Protein AF-A0A847LIZ5-F1 (afdb_monomer_lite)

Structure (mmCIF, N/CA/C/O backbone):
data_AF-A0A847LIZ5-F1
#
_entry.id   AF-A0A847LIZ5-F1
#
loop_
_atom_site.group_PDB
_atom_site.id
_atom_site.type_symbol
_atom_site.label_atom_id
_atom_site.label_alt_id
_atom_site.label_comp_id
_atom_site.label_asym_id
_atom_site.label_entity_id
_atom_site.label_seq_id
_atom_site.pdbx_PDB_ins_code
_atom_site.Cartn_x
_atom_site.Cartn_y
_atom_site.Cartn_z
_atom_site.occupancy
_atom_site.B_iso_or_equiv
_atom_site.auth_seq_id
_atom_site.auth_comp_id
_atom_site.auth_asym_id
_atom_site.auth_atom_id
_atom_site.pdbx_PDB_model_num
ATOM 1 N N . MET A 1 1 ? 30.707 8.445 -81.544 1.00 39.53 1 MET A N 1
ATOM 2 C CA . MET A 1 1 ? 31.617 7.553 -82.295 1.00 39.53 1 MET A CA 1
ATOM 3 C C . MET A 1 1 ? 32.682 7.051 -81.338 1.00 39.53 1 MET A C 1
ATOM 5 O O . MET A 1 1 ? 33.490 7.845 -80.881 1.00 39.53 1 MET A O 1
ATOM 9 N N . VAL A 1 2 ? 32.638 5.772 -80.965 1.00 39.16 2 VAL A N 1
ATOM 10 C CA . VAL A 1 2 ? 33.693 5.149 -80.154 1.00 39.16 2 VAL A CA 1
ATOM 11 C C . VAL A 1 2 ? 34.874 4.909 -81.090 1.00 39.16 2 VAL A C 1
ATOM 13 O O . VAL A 1 2 ? 34.779 4.052 -81.965 1.00 39.16 2 VAL A O 1
ATOM 16 N N . LYS A 1 3 ? 35.954 5.691 -80.959 1.00 47.22 3 LYS A N 1
ATOM 17 C CA . LYS A 1 3 ? 37.222 5.385 -81.631 1.00 47.22 3 LYS A CA 1
ATOM 18 C C . LYS A 1 3 ? 37.678 4.021 -81.115 1.00 47.22 3 LYS A C 1
ATOM 20 O O . LYS A 1 3 ? 38.004 3.867 -79.938 1.00 47.22 3 LYS A O 1
ATOM 25 N N . THR A 1 4 ? 37.624 3.004 -81.964 1.00 49.22 4 THR A N 1
ATOM 26 C CA . THR A 1 4 ? 38.178 1.689 -81.661 1.00 49.22 4 THR A CA 1
ATOM 27 C C . THR A 1 4 ? 39.666 1.864 -81.401 1.00 49.22 4 THR A C 1
ATOM 29 O O . THR A 1 4 ? 40.396 2.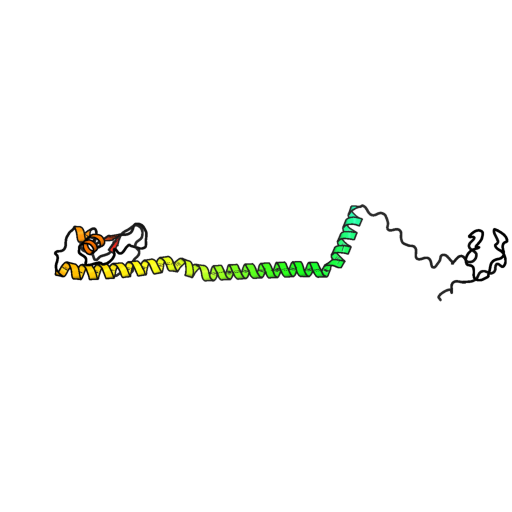215 -82.319 1.00 49.22 4 THR A O 1
ATOM 32 N N . LEU A 1 5 ? 40.095 1.651 -80.151 1.00 54.75 5 LEU A N 1
ATOM 33 C CA . LEU A 1 5 ? 41.500 1.509 -79.764 1.00 54.75 5 LEU A CA 1
ATOM 34 C C . LEU A 1 5 ? 42.220 0.687 -80.836 1.00 54.75 5 LEU A C 1
ATOM 36 O O . LEU A 1 5 ? 41.947 -0.509 -80.957 1.00 54.75 5 LEU A O 1
ATOM 40 N N . GLU A 1 6 ? 43.098 1.314 -81.616 1.00 57.00 6 GLU A N 1
ATOM 41 C CA . GLU A 1 6 ? 43.944 0.606 -82.570 1.00 57.00 6 GLU A CA 1
ATOM 42 C C . GLU A 1 6 ? 44.817 -0.364 -81.765 1.00 57.00 6 GLU A C 1
ATOM 44 O O . GLU A 1 6 ? 45.755 0.014 -81.065 1.00 57.00 6 GLU A O 1
ATOM 49 N N . ARG 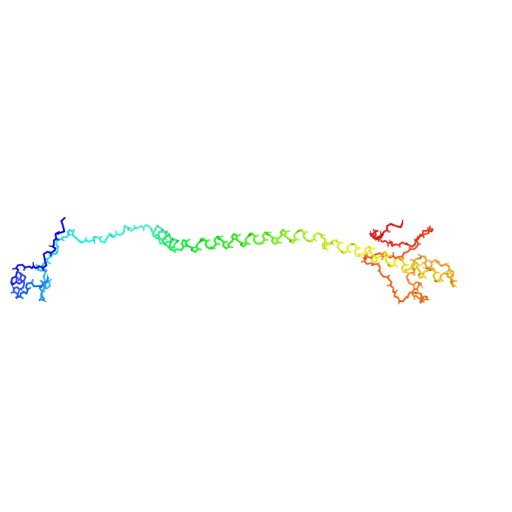A 1 7 ? 44.425 -1.644 -81.754 1.00 58.72 7 ARG A N 1
ATOM 50 C CA . ARG A 1 7 ? 45.068 -2.687 -80.938 1.00 58.72 7 ARG A CA 1
ATOM 51 C C . ARG A 1 7 ? 46.393 -3.171 -81.530 1.00 58.72 7 ARG A C 1
ATOM 53 O O . ARG A 1 7 ? 47.034 -4.011 -80.902 1.00 58.72 7 ARG A O 1
ATOM 60 N N . PHE A 1 8 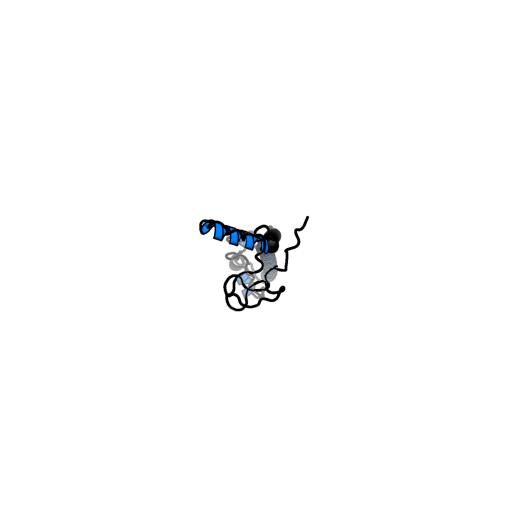? 46.785 -2.670 -82.698 1.00 67.00 8 PHE A N 1
ATOM 61 C CA . PHE A 1 8 ? 47.901 -3.179 -83.488 1.00 67.00 8 PHE A CA 1
ATOM 62 C C . PHE A 1 8 ? 48.847 -2.040 -83.863 1.00 67.00 8 PHE A C 1
ATOM 64 O O . PHE A 1 8 ? 48.400 -0.955 -84.226 1.00 67.00 8 PHE A O 1
ATOM 71 N N . HIS A 1 9 ? 50.152 -2.289 -83.768 1.00 75.06 9 HIS A N 1
ATOM 72 C CA . HIS A 1 9 ? 51.186 -1.353 -84.205 1.00 75.06 9 HIS A CA 1
ATOM 73 C C . HIS A 1 9 ? 51.728 -1.746 -85.582 1.00 75.06 9 HIS A C 1
ATOM 75 O O . HIS A 1 9 ? 51.800 -2.925 -85.917 1.00 75.06 9 HIS A O 1
ATOM 81 N N . ALA A 1 10 ? 52.200 -0.773 -86.363 1.00 79.44 10 ALA A N 1
ATOM 82 C CA . ALA A 1 10 ? 52.756 -1.026 -87.697 1.00 79.44 10 ALA A CA 1
ATOM 83 C C . ALA A 1 10 ? 54.218 -1.535 -87.694 1.00 79.44 10 ALA A C 1
ATOM 85 O O . ALA A 1 10 ? 54.769 -1.860 -88.744 1.00 79.44 10 ALA A O 1
ATOM 86 N N . PHE A 1 11 ? 54.883 -1.585 -86.534 1.00 82.38 11 PHE A N 1
ATOM 87 C CA . PHE A 1 11 ? 56.303 -1.947 -86.447 1.00 82.38 11 PHE A CA 1
ATOM 88 C C . PHE A 1 11 ? 56.552 -3.452 -86.637 1.00 82.38 11 PHE A C 1
ATOM 90 O O . PHE A 1 11 ? 55.957 -4.254 -85.926 1.00 82.38 11 PHE A O 1
ATOM 97 N N . ARG A 1 12 ? 57.489 -3.821 -87.527 1.00 85.94 12 ARG A N 1
ATOM 98 C CA . ARG A 1 12 ? 58.083 -5.179 -87.600 1.00 85.94 12 ARG A CA 1
ATOM 99 C C . ARG A 1 12 ? 59.280 -5.366 -86.662 1.00 85.94 12 ARG A C 1
ATOM 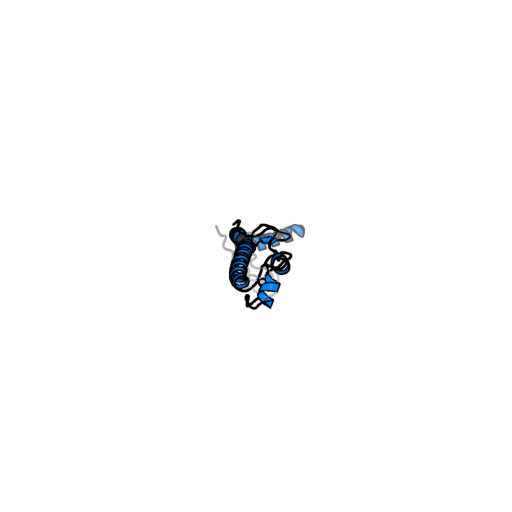101 O O . ARG A 1 12 ? 59.509 -6.459 -86.161 1.00 85.94 12 ARG A O 1
ATOM 108 N N . HIS A 1 13 ? 60.014 -4.286 -86.394 1.00 90.00 13 HIS A N 1
ATOM 109 C CA . HIS A 1 13 ? 61.160 -4.271 -85.484 1.00 90.00 13 HIS A CA 1
ATOM 110 C C . HIS A 1 13 ? 60.973 -3.189 -84.423 1.00 90.00 13 HIS A C 1
ATOM 112 O O . HIS A 1 13 ? 60.456 -2.106 -84.712 1.00 90.00 13 HIS A O 1
ATOM 118 N N . CYS A 1 14 ? 61.426 -3.452 -83.197 1.00 89.38 14 CYS A N 1
ATOM 119 C CA . CYS A 1 14 ? 61.383 -2.472 -82.124 1.00 89.38 14 CYS A CA 1
ATOM 120 C C . CYS A 1 14 ? 62.221 -1.238 -82.508 1.00 89.38 14 CYS A C 1
ATOM 122 O O . CYS A 1 14 ? 63.416 -1.375 -82.785 1.00 89.38 14 CYS A O 1
ATOM 124 N N . PRO A 1 15 ? 61.665 -0.016 -82.454 1.00 88.81 15 PRO A N 1
ATOM 125 C CA . PRO A 1 15 ? 62.418 1.187 -82.800 1.00 88.81 15 PRO A CA 1
ATOM 126 C C . PRO A 1 15 ? 63.596 1.442 -81.849 1.00 88.81 15 PRO A C 1
ATOM 128 O O . PRO A 1 15 ? 64.568 2.077 -82.251 1.00 88.81 15 PRO A O 1
ATOM 131 N N . ARG A 1 16 ? 63.537 0.916 -80.615 1.00 90.69 16 ARG A N 1
ATOM 132 C CA . ARG A 1 16 ? 64.553 1.132 -79.579 1.00 90.69 16 ARG A CA 1
ATOM 133 C C . ARG A 1 16 ? 65.683 0.103 -79.601 1.00 90.69 16 ARG A C 1
ATOM 135 O O . ARG A 1 16 ? 66.840 0.498 -79.592 1.00 90.69 16 ARG A O 1
ATOM 142 N N . CYS A 1 17 ? 65.369 -1.194 -79.606 1.00 91.94 17 CYS A N 1
ATOM 143 C CA . CYS A 1 17 ? 66.383 -2.259 -79.515 1.00 91.94 17 CYS A CA 1
ATOM 144 C C . CYS A 1 17 ? 66.543 -3.090 -80.794 1.00 91.94 17 CYS A C 1
ATOM 146 O O . CYS A 1 17 ? 67.309 -4.045 -80.792 1.00 91.94 17 CYS A O 1
ATOM 148 N N . LYS A 1 18 ? 65.821 -2.748 -81.870 1.00 92.75 18 LYS A N 1
ATOM 149 C CA . LYS A 1 18 ? 65.874 -3.404 -83.190 1.00 92.75 18 LYS A CA 1
ATOM 150 C C . LYS A 1 18 ? 65.495 -4.891 -83.227 1.00 92.75 18 LYS A C 1
ATOM 152 O O . LYS A 1 18 ? 65.557 -5.488 -84.291 1.00 92.75 18 LYS A O 1
ATOM 157 N N . ALA A 1 19 ? 65.041 -5.468 -82.117 1.00 90.50 19 ALA A N 1
ATOM 158 C CA . ALA A 1 19 ? 64.536 -6.836 -82.080 1.00 90.50 19 ALA A CA 1
ATOM 159 C C . ALA A 1 19 ? 63.201 -6.989 -82.818 1.00 90.50 19 ALA A C 1
ATOM 161 O O . ALA A 1 19 ? 62.400 -6.050 -82.846 1.00 90.50 19 ALA A O 1
ATOM 162 N N . ASP A 1 20 ? 62.950 -8.179 -83.360 1.00 91.12 20 ASP A N 1
ATOM 163 C CA . ASP A 1 20 ? 61.682 -8.524 -84.004 1.00 91.12 20 ASP A CA 1
ATOM 164 C C . ASP A 1 20 ? 60.519 -8.454 -83.015 1.00 91.12 20 ASP A C 1
ATOM 166 O O . ASP A 1 20 ? 60.601 -8.930 -81.877 1.00 91.12 20 ASP A O 1
ATOM 170 N N . VAL A 1 21 ? 59.426 -7.824 -83.447 1.00 89.94 21 VAL A N 1
ATOM 171 C CA . VAL A 1 21 ? 58.215 -7.657 -82.642 1.00 89.94 21 VAL A CA 1
ATOM 172 C C . VAL A 1 21 ? 56.996 -8.139 -83.417 1.00 89.94 21 VAL A C 1
ATOM 174 O O . VAL A 1 21 ? 56.765 -7.760 -84.559 1.00 89.94 21 VAL A O 1
ATOM 177 N N . ASP A 1 22 ? 56.216 -8.995 -82.766 1.00 85.31 22 ASP A N 1
ATOM 178 C CA . ASP A 1 22 ? 54.959 -9.517 -83.292 1.00 85.31 22 ASP A CA 1
ATOM 179 C C . ASP A 1 22 ? 53.884 -8.407 -83.334 1.00 85.31 22 ASP A C 1
ATOM 181 O O . ASP A 1 22 ? 53.785 -7.660 -82.356 1.00 85.31 22 ASP A O 1
ATOM 185 N N . PRO A 1 23 ? 53.058 -8.298 -84.397 1.00 82.12 23 PRO A N 1
ATOM 186 C CA . PRO A 1 23 ? 51.985 -7.299 -84.520 1.00 82.12 23 PRO A CA 1
ATOM 187 C C . PRO A 1 23 ? 51.004 -7.231 -83.340 1.00 82.12 23 PRO A C 1
ATOM 189 O O . PRO A 1 23 ? 50.323 -6.218 -83.149 1.00 82.12 23 PRO A O 1
ATOM 192 N N . HIS A 1 24 ? 50.899 -8.304 -82.553 1.00 81.31 24 HIS A N 1
ATOM 193 C CA . HIS A 1 24 ? 50.025 -8.376 -81.382 1.00 81.31 24 HIS A CA 1
ATOM 194 C C . HIS A 1 24 ? 50.656 -7.829 -80.088 1.00 81.31 24 HIS A C 1
ATOM 196 O O . HIS A 1 24 ? 49.969 -7.701 -79.067 1.00 81.31 24 HIS A O 1
ATOM 202 N N . HIS A 1 25 ? 51.950 -7.500 -80.082 1.00 85.19 25 HIS A N 1
ATOM 203 C CA . HIS A 1 25 ? 52.645 -7.046 -78.881 1.00 85.19 25 HIS A CA 1
ATOM 204 C C . HIS A 1 25 ? 52.436 -5.557 -78.601 1.00 85.19 25 HIS A C 1
ATOM 206 O O . HIS A 1 25 ? 52.917 -4.687 -79.304 1.00 85.19 25 HIS A O 1
ATOM 212 N N . ARG A 1 26 ? 51.816 -5.211 -77.471 1.00 83.75 26 ARG A N 1
ATOM 213 C CA . ARG A 1 26 ? 51.677 -3.791 -77.083 1.00 83.75 26 ARG A CA 1
ATOM 214 C C . ARG A 1 26 ? 52.991 -3.143 -76.643 1.00 83.75 26 ARG A C 1
ATOM 216 O O . ARG A 1 26 ? 53.130 -1.923 -76.712 1.00 83.75 26 ARG A O 1
ATOM 223 N N . PHE A 1 27 ? 53.950 -3.953 -76.204 1.00 89.44 27 PHE A N 1
ATOM 224 C CA . PHE A 1 27 ? 55.275 -3.526 -75.775 1.00 89.44 27 PHE A CA 1
ATOM 225 C C . PHE A 1 27 ? 56.348 -4.501 -76.268 1.00 89.44 27 PHE A C 1
ATOM 227 O O . PHE A 1 27 ? 56.103 -5.695 -76.430 1.00 89.44 27 PHE A O 1
ATOM 234 N N . CYS A 1 28 ? 57.562 -4.001 -76.479 1.00 88.62 28 CYS A N 1
ATOM 235 C CA . CYS A 1 28 ? 58.703 -4.832 -76.832 1.00 88.62 28 CYS A CA 1
ATOM 236 C C . CYS A 1 28 ? 59.118 -5.701 -75.639 1.00 88.62 28 CYS A C 1
ATOM 238 O O . CYS A 1 28 ? 59.427 -5.176 -74.570 1.00 88.62 28 CYS A O 1
ATOM 240 N N . ARG A 1 29 ? 59.201 -7.023 -75.825 1.00 87.81 29 ARG A N 1
ATOM 241 C CA . ARG A 1 29 ? 59.553 -7.962 -74.743 1.00 87.81 29 ARG A CA 1
ATOM 242 C C . ARG A 1 29 ? 60.988 -7.814 -74.229 1.00 87.81 29 ARG A C 1
ATOM 244 O O . ARG A 1 29 ? 61.247 -8.164 -73.089 1.00 87.81 29 ARG A O 1
ATOM 251 N N . GLN A 1 30 ? 61.904 -7.283 -75.043 1.00 90.19 30 GLN A N 1
ATOM 252 C CA . GLN A 1 30 ? 63.304 -7.111 -74.637 1.00 90.19 30 GLN A CA 1
ATOM 253 C C . GLN A 1 30 ? 63.581 -5.813 -73.865 1.00 90.19 30 GLN A C 1
ATOM 255 O O . GLN A 1 30 ? 64.355 -5.822 -72.919 1.00 90.19 30 GLN A O 1
ATOM 260 N N . CYS A 1 31 ? 62.982 -4.688 -74.268 1.00 90.00 31 CYS A N 1
ATOM 261 C CA . CYS A 1 31 ? 63.327 -3.359 -73.740 1.00 90.00 31 CYS A CA 1
ATOM 262 C C . CYS A 1 31 ? 62.125 -2.561 -73.217 1.00 90.00 31 CYS A C 1
ATOM 264 O O . CYS A 1 31 ? 62.243 -1.353 -73.010 1.00 90.00 31 CYS A O 1
ATOM 266 N N . THR A 1 32 ? 60.964 -3.218 -73.099 1.00 87.44 32 THR A N 1
ATOM 267 C CA . THR A 1 32 ? 59.691 -2.680 -72.581 1.00 87.44 32 THR A CA 1
ATOM 268 C C . THR A 1 32 ? 59.185 -1.405 -73.266 1.00 87.44 32 THR A C 1
ATOM 270 O O . THR A 1 32 ? 58.299 -0.717 -72.762 1.00 87.44 32 THR A O 1
ATOM 273 N N . PHE A 1 33 ? 59.696 -1.098 -74.462 1.00 86.94 33 PHE A N 1
ATOM 274 C CA . PHE A 1 33 ? 59.240 0.035 -75.261 1.00 86.94 33 PHE A CA 1
ATOM 275 C C . PHE A 1 33 ? 57.784 -0.151 -75.709 1.00 86.94 33 PHE A C 1
ATOM 277 O O . PHE A 1 33 ? 57.428 -1.215 -76.210 1.00 86.94 33 PHE A O 1
ATOM 284 N N . TRP A 1 34 ? 56.956 0.885 -75.566 1.00 85.62 34 TRP A N 1
ATOM 285 C CA . TRP A 1 34 ? 55.542 0.867 -75.952 1.00 85.62 34 TRP A CA 1
ATOM 286 C C . TRP A 1 34 ? 55.381 0.959 -77.472 1.00 85.62 34 TRP A C 1
ATOM 288 O O . TRP A 1 34 ? 55.706 1.982 -78.066 1.00 85.62 34 TRP A O 1
ATOM 298 N N . LEU A 1 35 ? 54.863 -0.101 -78.093 1.00 85.06 35 LEU A N 1
ATOM 299 C CA . LEU A 1 35 ? 54.676 -0.191 -79.546 1.00 85.06 35 LEU A CA 1
ATOM 300 C C . LEU A 1 35 ? 53.301 0.336 -79.979 1.00 85.06 35 LEU A C 1
ATOM 302 O O . LEU A 1 35 ? 53.194 0.970 -81.022 1.00 85.06 35 LEU A O 1
ATOM 306 N N . ALA A 1 36 ? 52.272 0.121 -79.154 1.00 79.94 36 ALA A N 1
ATOM 307 C CA . ALA A 1 36 ? 50.923 0.655 -79.342 1.00 79.94 36 ALA A CA 1
ATOM 308 C C . ALA A 1 36 ? 50.503 1.406 -78.069 1.00 79.94 36 ALA A C 1
ATOM 310 O O . ALA A 1 36 ? 49.997 0.808 -77.114 1.00 79.94 36 ALA A O 1
ATOM 311 N N . ARG A 1 37 ? 50.778 2.715 -78.016 1.00 71.88 37 ARG A N 1
ATOM 312 C CA . ARG A 1 37 ? 50.356 3.575 -76.901 1.00 71.88 37 ARG A CA 1
ATOM 313 C C . ARG A 1 37 ? 48.888 3.978 -77.121 1.00 71.88 37 ARG A C 1
ATOM 315 O O . ARG A 1 37 ? 48.599 4.543 -78.169 1.00 71.88 37 ARG A O 1
ATOM 322 N N . PRO A 1 38 ? 47.971 3.719 -76.172 1.00 64.94 38 PRO A N 1
ATOM 323 C CA . PRO A 1 38 ? 46.602 4.215 -76.288 1.00 64.94 38 PRO A CA 1
ATOM 324 C C . PRO A 1 38 ? 46.592 5.753 -76.288 1.00 64.94 38 PRO A C 1
ATOM 326 O O . PRO A 1 38 ? 47.319 6.363 -75.499 1.00 64.94 38 PRO A O 1
ATOM 329 N N . GLU A 1 39 ? 45.783 6.369 -77.162 1.00 63.72 39 GLU A N 1
ATOM 330 C CA . GLU A 1 39 ? 45.490 7.808 -77.098 1.00 63.72 39 GLU A CA 1
ATOM 331 C C . GLU A 1 39 ? 44.997 8.138 -75.679 1.00 63.72 39 GLU A C 1
ATOM 333 O O . GLU A 1 39 ? 44.178 7.420 -75.098 1.00 63.72 39 GLU A O 1
ATOM 338 N N . VAL A 1 40 ? 45.550 9.201 -75.095 1.00 59.88 40 VAL A N 1
ATOM 339 C CA . VAL A 1 40 ? 45.362 9.577 -73.681 1.00 59.88 40 VAL A CA 1
ATOM 340 C C . VAL A 1 40 ? 43.894 9.924 -73.368 1.00 59.88 40 VAL A C 1
ATOM 342 O O . VAL A 1 40 ? 43.489 9.904 -72.208 1.00 59.88 40 VAL A O 1
ATOM 345 N N . ASP A 1 41 ? 43.072 10.116 -74.401 1.00 57.31 41 ASP A N 1
ATOM 346 C CA . ASP A 1 41 ? 41.671 10.551 -74.355 1.00 57.31 41 ASP A CA 1
ATOM 347 C C . ASP A 1 41 ? 40.684 9.552 -73.712 1.00 57.31 41 ASP A C 1
ATOM 349 O O . ASP A 1 41 ? 39.496 9.846 -73.594 1.00 57.31 41 ASP A O 1
ATOM 353 N N . GLY A 1 42 ? 41.140 8.373 -73.274 1.00 56.62 42 GLY A N 1
ATOM 354 C CA . GLY A 1 42 ? 40.301 7.360 -72.614 1.00 56.62 42 GLY A CA 1
ATOM 355 C C . GLY A 1 42 ? 40.777 6.909 -71.232 1.00 56.62 42 GLY A C 1
ATOM 356 O O . GLY A 1 42 ? 40.149 6.040 -70.622 1.00 56.62 42 GLY A O 1
ATOM 357 N N . LEU A 1 43 ? 41.884 7.451 -70.721 1.00 56.91 43 LEU A N 1
ATOM 358 C CA . LEU A 1 43 ? 42.322 7.139 -69.365 1.00 56.91 43 LEU A CA 1
ATOM 359 C C . LEU A 1 43 ? 41.422 7.904 -68.395 1.00 56.91 43 LEU A C 1
ATOM 361 O O . LEU A 1 43 ? 41.505 9.125 -68.299 1.00 56.91 43 LEU A O 1
ATOM 365 N N . ARG A 1 44 ? 40.557 7.182 -67.670 1.00 52.69 44 ARG A N 1
ATOM 366 C CA . ARG A 1 44 ? 39.832 7.737 -66.523 1.00 52.69 44 ARG A CA 1
ATOM 367 C C . ARG A 1 44 ? 40.888 8.283 -65.568 1.00 52.69 44 ARG A C 1
ATOM 369 O O . ARG A 1 44 ? 41.570 7.503 -64.905 1.00 52.69 44 ARG A O 1
ATOM 376 N N . GLN A 1 45 ? 41.057 9.603 -65.543 1.00 55.38 45 GLN A N 1
ATOM 377 C CA . GLN A 1 45 ? 41.879 10.243 -64.534 1.00 55.38 45 GLN A CA 1
ATOM 378 C C . GLN A 1 45 ? 41.280 9.826 -63.194 1.00 55.38 45 GLN A C 1
ATOM 380 O O . GLN A 1 45 ? 40.114 10.096 -62.907 1.00 55.38 45 GLN A O 1
ATOM 385 N N . VAL A 1 46 ? 42.041 9.061 -62.414 1.00 55.94 46 VAL A N 1
ATOM 386 C CA . VAL A 1 46 ? 41.722 8.877 -61.005 1.00 55.94 46 VAL A CA 1
ATOM 387 C C . VAL A 1 46 ? 41.945 10.256 -60.414 1.00 55.94 46 VAL A C 1
ATOM 389 O O . VAL A 1 46 ? 43.092 10.649 -60.217 1.00 55.94 46 VAL A O 1
ATOM 392 N N . GLU A 1 47 ? 40.867 11.027 -60.260 1.00 54.22 47 GLU A N 1
ATOM 393 C CA . GLU A 1 47 ? 40.907 12.315 -59.580 1.00 54.22 47 GLU A CA 1
ATOM 394 C C . GLU A 1 47 ? 41.626 12.096 -58.250 1.00 54.22 47 GLU A C 1
ATOM 396 O O . GLU A 1 47 ? 41.126 11.419 -57.346 1.00 54.22 47 GLU A O 1
ATOM 401 N N . THR A 1 48 ? 42.846 12.613 -58.142 1.00 55.50 48 THR A N 1
ATOM 402 C CA . THR A 1 48 ? 43.536 12.693 -56.864 1.00 55.50 48 THR A CA 1
ATOM 403 C C . THR A 1 48 ? 42.735 13.674 -56.030 1.00 55.50 48 THR A C 1
ATOM 405 O O . THR A 1 48 ? 42.799 14.884 -56.252 1.00 55.50 48 THR A O 1
ATOM 408 N N . ARG A 1 49 ? 41.911 13.124 -55.131 1.00 52.53 49 ARG A N 1
ATOM 409 C CA . ARG A 1 49 ? 41.093 13.864 -54.170 1.00 52.53 49 ARG A CA 1
ATOM 410 C C . ARG A 1 49 ? 41.968 14.959 -53.542 1.00 52.53 49 ARG A C 1
ATOM 412 O O . ARG A 1 49 ? 43.025 14.616 -53.009 1.00 52.53 49 ARG A O 1
ATOM 419 N N . PRO A 1 50 ? 41.587 16.247 -53.627 1.00 57.28 50 PRO A N 1
ATOM 420 C CA . PRO A 1 50 ? 42.368 17.309 -53.010 1.00 57.28 50 PRO A CA 1
ATOM 421 C C . PRO A 1 50 ? 42.488 16.999 -51.518 1.00 57.28 50 PRO A C 1
ATOM 423 O O . PRO A 1 50 ? 41.495 16.604 -50.903 1.00 57.28 50 PRO A O 1
ATOM 426 N N . ALA A 1 51 ? 43.699 17.126 -50.968 1.00 58.56 51 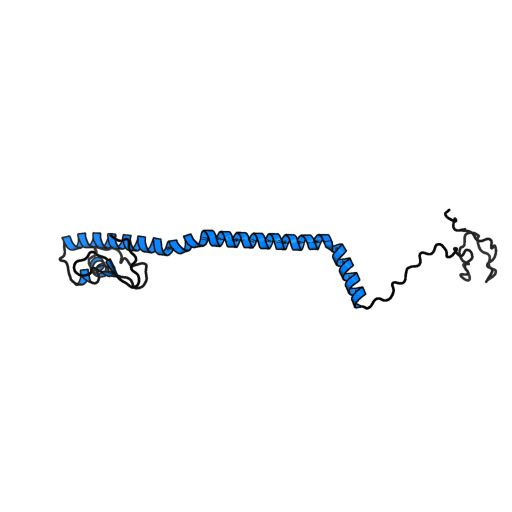ALA A N 1
ATOM 427 C CA . ALA A 1 51 ? 43.978 16.890 -49.557 1.00 58.56 51 ALA A CA 1
ATOM 428 C C . ALA A 1 51 ? 43.115 17.841 -48.718 1.00 58.56 51 ALA A C 1
ATOM 430 O O . ALA A 1 51 ? 43.434 19.017 -48.545 1.00 58.56 51 ALA A O 1
ATOM 431 N N . GLY A 1 52 ? 41.963 17.343 -48.274 1.00 59.66 52 GLY A N 1
ATOM 432 C CA . GLY A 1 52 ? 41.073 18.061 -47.384 1.00 59.66 52 GLY A CA 1
ATOM 433 C C . GLY A 1 52 ? 41.663 18.042 -45.983 1.00 59.66 52 GLY A C 1
ATOM 434 O O . GLY A 1 52 ? 42.298 17.072 -45.575 1.00 59.66 52 GLY A O 1
ATOM 435 N N . ASN A 1 53 ? 41.456 19.121 -45.235 1.00 74.19 53 ASN A N 1
ATOM 436 C CA . ASN A 1 53 ? 41.829 19.221 -43.827 1.00 74.19 53 ASN A CA 1
ATOM 437 C C . ASN A 1 53 ? 41.371 17.941 -43.092 1.00 74.19 53 ASN A C 1
ATOM 439 O O . ASN A 1 53 ? 40.245 17.500 -43.305 1.00 74.19 53 ASN A O 1
ATOM 443 N N . ALA A 1 54 ? 42.192 17.355 -42.212 1.00 71.12 54 ALA A N 1
ATOM 444 C CA . ALA A 1 54 ? 41.917 16.046 -41.590 1.00 71.12 54 ALA A CA 1
ATOM 445 C C . ALA A 1 54 ? 40.496 15.909 -40.990 1.00 71.12 54 ALA A C 1
ATOM 447 O O . ALA A 1 54 ? 39.896 14.836 -41.002 1.00 71.12 54 ALA A O 1
ATOM 448 N N . ILE A 1 55 ? 39.925 17.024 -40.528 1.00 71.00 55 ILE A N 1
ATOM 449 C CA . ILE A 1 55 ? 38.560 17.124 -40.002 1.00 71.00 55 ILE A CA 1
ATOM 450 C C . ILE A 1 55 ? 37.499 16.904 -41.094 1.00 71.00 55 ILE A C 1
ATOM 452 O O . ILE A 1 55 ? 36.532 16.185 -40.857 1.00 71.00 55 ILE A O 1
ATOM 456 N N . SER A 1 56 ? 37.661 17.466 -42.297 1.00 74.56 56 SER A N 1
ATOM 457 C CA . SER A 1 56 ? 36.698 17.287 -43.394 1.00 74.56 56 SER A CA 1
ATOM 458 C C . SER A 1 56 ? 36.758 15.880 -43.991 1.00 74.56 56 SER A C 1
ATOM 460 O O . SER A 1 56 ? 35.726 15.339 -44.393 1.00 74.56 56 SER A O 1
ATOM 462 N N . GLU A 1 57 ? 37.927 15.234 -43.975 1.00 73.12 57 GLU A N 1
ATOM 463 C CA . GLU A 1 57 ? 38.043 13.816 -44.324 1.00 73.12 57 GLU A CA 1
ATOM 464 C C . GLU A 1 57 ? 37.397 12.909 -43.276 1.00 73.12 57 GLU A C 1
ATOM 466 O O . GLU A 1 57 ? 36.677 11.974 -43.639 1.00 73.12 57 GLU A O 1
ATOM 471 N N . MET A 1 58 ? 37.599 13.204 -41.989 1.00 75.69 58 MET A N 1
ATOM 472 C CA . MET A 1 58 ? 36.972 12.465 -40.896 1.00 75.69 58 MET A CA 1
ATOM 473 C C . MET A 1 58 ? 35.445 12.607 -40.935 1.00 75.69 58 MET A C 1
ATOM 475 O O . MET A 1 58 ? 34.746 11.596 -40.900 1.00 75.69 58 MET A O 1
ATOM 479 N N . LEU A 1 59 ? 34.918 13.825 -41.107 1.00 78.06 59 LEU A N 1
ATOM 480 C CA . LEU A 1 59 ? 33.481 14.078 -41.277 1.00 78.06 59 LEU A CA 1
ATOM 481 C C . LEU A 1 59 ? 32.925 13.426 -42.546 1.00 78.06 59 LEU A C 1
ATOM 483 O O . LEU A 1 59 ? 31.850 12.837 -42.500 1.00 78.06 59 LEU A O 1
ATOM 487 N N . GLY A 1 60 ? 33.650 13.465 -43.666 1.00 75.62 60 GLY A N 1
ATOM 488 C CA . GLY A 1 60 ? 33.225 12.815 -44.907 1.00 75.62 60 GLY A CA 1
ATOM 489 C C . GLY A 1 60 ? 33.124 11.292 -44.776 1.00 75.62 60 GLY A C 1
ATOM 490 O O . GLY A 1 60 ? 32.148 10.702 -45.244 1.00 75.62 60 GLY A O 1
ATOM 491 N N . ARG A 1 61 ? 34.087 10.658 -44.088 1.00 77.06 61 ARG A N 1
ATOM 492 C CA . ARG A 1 61 ? 34.025 9.224 -43.751 1.00 77.06 61 ARG A CA 1
ATOM 493 C C . ARG A 1 61 ? 32.867 8.933 -42.798 1.00 77.06 61 ARG A C 1
ATOM 495 O O . ARG A 1 61 ? 32.123 7.989 -43.035 1.00 77.06 61 ARG A O 1
ATOM 502 N N . LEU A 1 62 ? 32.665 9.769 -41.780 1.00 75.06 62 LEU A N 1
ATOM 503 C CA . LEU A 1 62 ? 31.570 9.620 -40.820 1.00 75.06 62 LEU A CA 1
ATOM 504 C C . LEU A 1 62 ? 30.198 9.731 -41.505 1.00 75.06 62 LEU A C 1
ATOM 506 O O . LEU A 1 62 ? 29.323 8.912 -41.260 1.00 75.06 62 LEU A O 1
ATOM 510 N N . VAL A 1 63 ? 30.025 10.680 -42.429 1.00 77.06 63 VAL A N 1
ATOM 511 C CA . VAL A 1 63 ? 28.794 10.855 -43.217 1.00 77.06 63 VAL A CA 1
ATOM 512 C C . VAL A 1 63 ? 28.554 9.680 -44.170 1.00 77.06 63 VAL A C 1
ATOM 514 O O . VAL A 1 63 ? 27.410 9.262 -44.341 1.00 77.06 63 VAL A O 1
ATOM 517 N N . GLN A 1 64 ? 29.601 9.114 -44.778 1.00 77.38 64 GLN A N 1
ATOM 518 C CA . GLN A 1 64 ? 29.468 7.907 -45.605 1.00 77.38 64 GLN A CA 1
ATOM 519 C C . GLN A 1 64 ? 29.064 6.684 -44.776 1.00 77.38 64 GLN A C 1
ATOM 521 O O . GLN A 1 64 ? 28.172 5.946 -45.195 1.00 77.38 64 GLN A O 1
ATOM 526 N N . VAL A 1 65 ? 29.647 6.519 -43.586 1.00 74.56 65 VAL A N 1
ATOM 527 C CA . VAL A 1 65 ? 29.246 5.477 -42.631 1.00 74.56 65 VAL A CA 1
ATOM 528 C C . VAL A 1 65 ? 27.795 5.698 -42.198 1.00 74.56 65 VAL A C 1
ATOM 530 O O . VAL A 1 65 ? 26.982 4.789 -42.310 1.00 74.56 65 VAL A O 1
ATOM 533 N N . ILE A 1 66 ? 27.411 6.918 -41.816 1.00 69.19 66 ILE A N 1
ATOM 534 C CA . ILE A 1 66 ? 26.028 7.246 -41.433 1.00 69.19 66 ILE A CA 1
ATOM 535 C C . ILE A 1 66 ? 25.041 6.973 -42.577 1.00 69.19 66 ILE A C 1
ATOM 537 O O . ILE A 1 66 ? 23.964 6.444 -42.321 1.00 69.19 66 ILE A O 1
ATOM 541 N N . ARG A 1 67 ? 25.390 7.267 -43.837 1.00 71.88 67 ARG A N 1
ATOM 542 C CA . ARG A 1 67 ? 24.546 6.922 -44.997 1.00 71.88 67 ARG A CA 1
ATOM 543 C C . ARG A 1 67 ? 24.409 5.413 -45.196 1.00 71.88 67 ARG A C 1
ATOM 545 O O . ARG A 1 67 ? 23.315 4.957 -45.512 1.00 71.88 67 ARG A O 1
ATOM 552 N N . GLN A 1 68 ? 25.472 4.635 -44.985 1.00 72.31 68 GLN A N 1
ATOM 553 C CA . GLN A 1 68 ? 25.387 3.167 -45.008 1.00 72.31 68 GLN A CA 1
ATOM 554 C C . GLN A 1 68 ? 24.540 2.607 -43.857 1.00 72.31 68 GLN A C 1
ATOM 556 O O . GLN A 1 68 ? 23.893 1.577 -44.020 1.00 72.31 68 GLN A O 1
ATOM 561 N N . PHE A 1 69 ? 24.488 3.315 -42.729 1.00 68.75 69 PHE A N 1
ATOM 562 C CA . PHE A 1 69 ? 23.707 2.965 -41.542 1.00 68.75 69 PHE A CA 1
ATOM 563 C C . PHE A 1 69 ? 22.375 3.726 -41.435 1.00 68.75 69 PHE A C 1
ATOM 565 O O . PHE A 1 69 ? 21.721 3.696 -40.394 1.00 68.75 69 PHE A O 1
ATOM 572 N N . GLN A 1 70 ? 21.920 4.393 -42.500 1.00 74.25 70 GLN A N 1
ATOM 573 C CA . GLN A 1 70 ? 20.707 5.214 -42.447 1.00 74.25 70 GLN A CA 1
ATOM 574 C C . GLN A 1 70 ? 19.482 4.386 -42.024 1.00 74.25 70 GLN A C 1
ATOM 576 O O . GLN A 1 70 ? 18.650 4.859 -41.254 1.00 74.25 70 GLN A O 1
ATOM 581 N N . SER A 1 71 ? 19.419 3.114 -42.434 1.00 71.25 71 SER A N 1
ATOM 582 C CA . SER A 1 71 ? 18.391 2.176 -41.977 1.00 71.25 71 SER A CA 1
ATOM 583 C C . SER A 1 71 ? 18.499 1.857 -40.479 1.00 71.25 71 SER A C 1
ATOM 585 O O . SER A 1 71 ? 17.477 1.841 -39.800 1.00 71.25 71 SER A O 1
ATOM 587 N N . SER A 1 72 ? 19.703 1.673 -39.923 1.00 80.00 72 SER A N 1
ATOM 588 C CA . SER A 1 72 ? 19.887 1.350 -38.498 1.00 80.00 72 SER A CA 1
ATOM 589 C C . SER A 1 72 ? 19.575 2.526 -37.576 1.00 80.00 72 SER A C 1
ATOM 591 O O . SER A 1 72 ? 19.060 2.322 -36.479 1.00 80.00 72 SER A O 1
ATOM 593 N N . VAL A 1 73 ? 19.840 3.759 -38.015 1.00 83.81 73 VAL A N 1
ATOM 594 C CA . VAL A 1 73 ? 19.509 4.969 -37.245 1.00 83.81 73 VAL A CA 1
ATOM 595 C C . VAL A 1 73 ? 17.998 5.070 -37.025 1.00 83.81 73 VAL A C 1
ATOM 597 O O . VAL A 1 73 ? 17.559 5.334 -35.906 1.00 83.81 73 VAL A O 1
ATOM 600 N N . HIS A 1 74 ? 17.189 4.774 -38.047 1.00 83.50 74 HIS A N 1
ATOM 601 C CA . HIS A 1 74 ? 15.731 4.754 -37.906 1.00 83.50 74 HIS A CA 1
ATOM 602 C C . HIS A 1 74 ? 15.250 3.711 -36.889 1.00 83.50 74 HIS A C 1
ATOM 604 O O . HIS A 1 74 ? 14.369 4.021 -36.089 1.00 83.50 74 HIS A O 1
ATOM 610 N N . PHE A 1 75 ? 15.857 2.519 -36.848 1.00 87.44 75 PHE A N 1
ATOM 611 C CA . PHE A 1 75 ? 15.509 1.500 -35.850 1.00 87.44 75 PHE A CA 1
ATOM 612 C C . PHE A 1 75 ? 15.849 1.927 -34.420 1.00 87.44 75 PHE A C 1
ATOM 614 O O . PHE A 1 75 ? 15.075 1.643 -33.509 1.00 87.44 75 PHE A O 1
ATOM 621 N N . ILE A 1 76 ? 16.953 2.651 -34.213 1.00 89.94 76 ILE A N 1
ATOM 622 C CA . ILE A 1 76 ? 17.315 3.178 -32.888 1.00 89.94 76 ILE A CA 1
ATOM 623 C C . ILE A 1 76 ? 16.283 4.210 -32.423 1.00 89.94 76 ILE A C 1
ATOM 625 O O . ILE A 1 76 ? 15.779 4.110 -31.306 1.00 89.94 76 ILE A O 1
ATOM 629 N N . PHE A 1 77 ? 15.921 5.170 -33.280 1.00 92.19 77 PHE A N 1
ATOM 630 C CA . PHE A 1 77 ? 14.909 6.174 -32.936 1.00 92.19 77 PHE A CA 1
ATOM 631 C C . PHE A 1 77 ? 13.535 5.553 -32.686 1.00 92.19 77 PHE A C 1
ATOM 633 O O . PHE A 1 77 ? 12.853 5.950 -31.743 1.00 92.19 77 PHE A O 1
ATOM 640 N N . LEU A 1 78 ? 13.146 4.566 -33.495 1.00 93.44 78 LEU A N 1
ATOM 641 C CA . LEU A 1 78 ? 11.882 3.855 -33.331 1.00 93.44 78 LEU A CA 1
ATOM 642 C C . LEU A 1 78 ? 11.872 3.023 -32.040 1.00 93.44 78 LEU A C 1
ATOM 644 O O . LEU A 1 78 ? 10.886 3.034 -31.313 1.00 93.44 78 LEU A O 1
ATOM 648 N N . GLY A 1 79 ? 12.985 2.367 -31.702 1.00 95.62 79 GLY A N 1
ATOM 649 C CA . GLY A 1 79 ? 13.134 1.646 -30.438 1.00 95.62 79 GLY A CA 1
ATOM 650 C C . GLY A 1 79 ? 13.061 2.568 -29.220 1.00 95.62 79 GLY A C 1
ATOM 651 O O . GLY A 1 79 ? 12.355 2.264 -28.260 1.00 95.62 79 GLY A O 1
ATOM 652 N N . LEU A 1 80 ? 13.733 3.723 -29.269 1.00 96.25 80 LEU A N 1
ATOM 653 C CA . LEU A 1 80 ? 13.688 4.716 -28.193 1.00 96.25 80 LEU A CA 1
ATOM 654 C C . LEU A 1 80 ? 12.292 5.323 -28.024 1.00 96.25 80 LEU A C 1
ATOM 656 O O . LEU A 1 80 ? 11.843 5.486 -26.891 1.00 96.25 80 LEU A O 1
ATOM 660 N N . SER A 1 81 ? 11.592 5.630 -29.120 1.00 96.12 81 SER A N 1
ATOM 661 C CA . SER A 1 81 ? 10.240 6.190 -29.044 1.00 96.12 81 SER A CA 1
ATOM 662 C C . SER A 1 81 ? 9.233 5.173 -28.509 1.00 96.12 81 SER A C 1
ATOM 664 O O . SER A 1 81 ? 8.473 5.506 -27.603 1.00 96.12 81 SER A O 1
ATOM 666 N N . LEU A 1 82 ? 9.275 3.921 -28.976 1.00 97.25 82 LEU A N 1
ATOM 667 C CA . LEU A 1 82 ? 8.458 2.833 -28.427 1.00 97.25 82 LEU A CA 1
ATOM 668 C C . LEU A 1 82 ? 8.763 2.582 -26.947 1.00 97.25 82 LEU A C 1
ATOM 670 O O . LEU A 1 82 ? 7.834 2.427 -26.157 1.00 97.25 82 LEU A O 1
ATOM 674 N N . GLY A 1 83 ? 10.040 2.600 -26.560 1.00 97.50 83 GLY A N 1
ATOM 675 C CA . GLY A 1 83 ? 10.455 2.477 -25.165 1.00 97.50 83 GLY A CA 1
ATOM 676 C C . GLY A 1 83 ? 9.902 3.605 -24.293 1.00 97.50 83 GLY A C 1
ATOM 677 O O . GLY A 1 83 ? 9.313 3.333 -23.250 1.00 97.50 83 GLY A O 1
ATOM 678 N N . ALA A 1 84 ? 10.026 4.857 -24.741 1.00 97.25 84 ALA A N 1
ATOM 679 C CA . ALA A 1 84 ? 9.515 6.026 -24.025 1.00 97.25 84 ALA A CA 1
ATOM 680 C C . ALA A 1 84 ? 7.981 6.029 -23.913 1.00 97.25 84 ALA A C 1
ATOM 682 O O . ALA A 1 84 ? 7.435 6.352 -22.860 1.00 97.25 84 ALA A O 1
ATOM 683 N N . ILE A 1 85 ? 7.273 5.637 -24.977 1.00 97.69 85 ILE A N 1
ATOM 684 C CA . ILE A 1 85 ? 5.811 5.505 -24.955 1.00 97.69 85 ILE A CA 1
ATOM 685 C C . ILE A 1 85 ? 5.398 4.388 -23.988 1.00 97.69 85 ILE A C 1
ATOM 687 O O . ILE A 1 85 ? 4.488 4.577 -23.184 1.00 97.69 85 ILE A O 1
ATOM 691 N N . GLY A 1 86 ? 6.084 3.243 -24.022 1.00 97.75 86 GLY A N 1
ATOM 692 C CA . GLY A 1 86 ? 5.811 2.116 -23.133 1.00 97.75 86 GLY A CA 1
ATOM 693 C C . GLY A 1 86 ? 6.011 2.459 -21.655 1.00 97.75 86 GLY A C 1
ATOM 694 O O . GLY A 1 86 ? 5.142 2.166 -20.833 1.00 97.75 86 GLY A O 1
ATOM 695 N N . THR A 1 87 ? 7.114 3.129 -21.307 1.00 96.81 87 THR A N 1
ATOM 696 C CA . THR A 1 87 ? 7.363 3.564 -19.923 1.00 96.81 87 THR A CA 1
ATOM 697 C C . THR A 1 87 ? 6.368 4.626 -19.473 1.00 96.81 87 THR A C 1
ATOM 699 O O . THR A 1 87 ? 5.869 4.547 -18.352 1.00 96.81 87 THR A O 1
ATOM 702 N N . PHE A 1 88 ? 6.010 5.572 -20.343 1.00 97.50 88 PHE A N 1
ATOM 703 C CA . PHE A 1 88 ? 4.982 6.566 -20.048 1.00 97.50 88 PHE A CA 1
ATOM 704 C C . PHE A 1 88 ? 3.624 5.914 -19.751 1.00 97.50 88 PHE A C 1
ATOM 706 O O . PHE A 1 88 ? 3.008 6.215 -18.729 1.00 97.50 88 PHE A O 1
ATOM 713 N N . LEU A 1 89 ? 3.185 4.970 -20.589 1.00 96.56 89 LEU A N 1
ATOM 714 C CA . LEU A 1 89 ? 1.936 4.233 -20.374 1.00 96.56 89 LEU A CA 1
ATOM 715 C C . LEU A 1 89 ? 1.952 3.438 -19.064 1.00 96.56 89 LEU A C 1
ATOM 717 O O . LEU A 1 89 ? 0.954 3.431 -18.342 1.00 96.56 89 LEU A O 1
ATOM 721 N N . LEU A 1 90 ? 3.085 2.815 -18.726 1.00 94.69 90 LEU A N 1
ATOM 722 C CA . LEU A 1 90 ? 3.247 2.107 -17.458 1.00 94.69 90 LEU A CA 1
ATOM 723 C C . LEU A 1 90 ? 3.104 3.057 -16.260 1.00 94.69 90 LEU A C 1
ATOM 725 O O . LEU A 1 90 ? 2.394 2.733 -15.311 1.00 94.69 90 LEU A O 1
ATOM 729 N N . VAL A 1 91 ? 3.734 4.235 -16.305 1.00 95.44 91 VAL A N 1
ATOM 730 C CA . VAL A 1 91 ? 3.621 5.239 -15.233 1.00 95.44 91 VAL A CA 1
ATOM 731 C C . VAL A 1 91 ? 2.181 5.730 -15.090 1.00 95.44 91 VAL A C 1
ATOM 733 O O . VAL A 1 91 ? 1.685 5.830 -13.970 1.00 95.44 91 VAL A O 1
ATOM 736 N N . VAL A 1 92 ? 1.481 5.985 -16.200 1.00 94.44 92 VAL A N 1
ATOM 737 C CA . VAL A 1 92 ? 0.065 6.389 -16.175 1.00 94.44 92 VAL A CA 1
ATOM 738 C C . VAL A 1 92 ? -0.811 5.301 -15.544 1.00 94.44 92 VAL A C 1
ATOM 740 O O . VAL A 1 92 ? -1.641 5.619 -14.695 1.00 94.44 92 VAL A O 1
ATOM 743 N N . MET A 1 93 ? -0.598 4.031 -15.901 1.00 90.25 93 MET A N 1
ATOM 744 C CA . MET A 1 93 ? -1.303 2.884 -15.307 1.00 90.25 93 MET A CA 1
ATOM 745 C C . MET A 1 93 ? -1.019 2.730 -13.811 1.00 90.25 93 MET A C 1
ATOM 747 O O . MET A 1 93 ? -1.934 2.521 -13.018 1.00 90.25 93 MET A O 1
ATOM 751 N N . LEU A 1 94 ? 0.242 2.861 -13.395 1.00 88.81 94 LEU A N 1
ATOM 752 C CA . LEU A 1 94 ? 0.590 2.805 -11.977 1.00 88.81 94 LEU A CA 1
ATOM 753 C C . LEU A 1 94 ? -0.060 3.955 -11.207 1.00 88.81 94 LEU A C 1
ATOM 755 O O . LEU A 1 94 ? -0.588 3.731 -10.124 1.00 88.81 94 LEU A O 1
ATOM 759 N N . ASN A 1 95 ? -0.078 5.163 -11.767 1.00 88.38 95 ASN A N 1
ATOM 760 C CA . ASN A 1 95 ? -0.654 6.327 -11.101 1.00 88.38 95 ASN A CA 1
ATOM 761 C C . ASN A 1 95 ? -2.191 6.285 -11.040 1.00 88.38 95 ASN A C 1
ATOM 763 O O . ASN A 1 95 ? -2.778 6.828 -10.109 1.00 88.38 95 ASN A O 1
ATOM 767 N N . SER A 1 96 ? -2.857 5.636 -12.000 1.00 86.38 96 SER A N 1
ATOM 768 C CA . SER A 1 96 ? -4.314 5.461 -11.956 1.00 86.38 96 SER A CA 1
ATOM 769 C C . SER A 1 96 ? -4.748 4.388 -10.953 1.00 86.38 96 SER A C 1
ATOM 771 O O . SER A 1 96 ? -5.792 4.538 -10.326 1.00 86.38 96 SER A O 1
ATOM 773 N N . VAL A 1 97 ? -3.944 3.337 -10.761 1.00 79.88 97 VAL A N 1
ATOM 774 C CA . VAL A 1 97 ? -4.266 2.210 -9.864 1.00 79.88 97 VAL A CA 1
ATOM 775 C C . VAL A 1 97 ? -3.774 2.435 -8.425 1.00 79.88 97 VAL A C 1
ATOM 777 O O . VAL A 1 97 ? -4.428 2.014 -7.470 1.00 79.88 97 VAL A O 1
ATOM 780 N N . ALA A 1 98 ? -2.650 3.130 -8.238 1.00 72.31 98 ALA A N 1
ATOM 781 C CA . ALA A 1 98 ? -2.058 3.401 -6.928 1.00 72.31 98 ALA A CA 1
ATOM 782 C C . ALA A 1 98 ? -2.990 4.046 -5.875 1.00 72.31 98 ALA A C 1
ATOM 784 O O . ALA A 1 98 ? -2.943 3.592 -4.726 1.00 72.31 98 ALA A O 1
ATOM 785 N N . PRO A 1 99 ? -3.823 5.069 -6.174 1.00 66.25 99 PRO A N 1
ATOM 786 C CA . PRO A 1 99 ? -4.581 5.771 -5.133 1.00 66.25 99 PRO A CA 1
ATOM 787 C C . PRO A 1 99 ? -5.575 4.863 -4.398 1.00 66.25 99 PRO A C 1
ATOM 789 O O . PRO A 1 99 ? -5.740 4.991 -3.183 1.00 66.25 99 PRO A O 1
ATOM 792 N N . ASP A 1 100 ? -6.170 3.892 -5.093 1.00 65.44 100 ASP A N 1
ATOM 793 C CA . ASP A 1 100 ? -7.083 2.931 -4.470 1.00 65.44 100 ASP A CA 1
ATOM 794 C C . ASP A 1 100 ? -6.345 1.971 -3.531 1.00 65.44 100 ASP A C 1
ATOM 796 O O . ASP A 1 100 ? -6.871 1.578 -2.486 1.00 65.44 100 ASP A O 1
ATOM 800 N N . TRP A 1 101 ? -5.095 1.637 -3.863 1.00 64.62 101 TRP A N 1
ATOM 801 C CA . TRP A 1 101 ? -4.303 0.664 -3.119 1.00 64.62 101 TRP A CA 1
ATOM 802 C C . TRP A 1 101 ? -3.809 1.217 -1.785 1.00 64.62 101 TRP A C 1
ATOM 804 O O . TRP A 1 101 ? -3.846 0.530 -0.761 1.00 64.62 101 TRP A O 1
ATOM 814 N N . VAL A 1 102 ? -3.423 2.493 -1.775 1.00 66.31 102 VAL A N 1
ATOM 815 C CA . VAL A 1 102 ? -2.969 3.192 -0.565 1.00 66.31 102 VAL A CA 1
ATOM 816 C C . VAL A 1 102 ? -4.119 3.372 0.438 1.00 66.31 102 VAL A C 1
ATOM 818 O O . VAL A 1 102 ? -3.909 3.309 1.651 1.00 66.31 102 VAL A O 1
ATOM 821 N N . ALA A 1 103 ? -5.360 3.512 -0.038 1.00 65.81 103 ALA A N 1
ATOM 822 C CA . ALA A 1 103 ? -6.530 3.710 0.819 1.00 65.81 103 ALA A CA 1
ATOM 823 C C . ALA A 1 103 ? -7.070 2.421 1.478 1.00 65.81 103 ALA A C 1
ATOM 825 O O . ALA A 1 103 ? -7.874 2.509 2.420 1.00 65.81 103 ALA A O 1
ATOM 826 N N . PHE A 1 104 ? -6.645 1.224 1.043 1.00 67.56 104 PHE A N 1
ATOM 827 C CA . PHE A 1 104 ? -7.101 -0.032 1.659 1.00 67.56 104 PHE A CA 1
ATOM 828 C C . PHE A 1 104 ? -6.717 -0.125 3.133 1.00 67.56 104 PHE A C 1
ATOM 830 O O . PHE A 1 104 ? -7.529 -0.598 3.929 1.00 67.56 104 PHE A O 1
ATOM 837 N N . GLY A 1 105 ? -5.541 0.386 3.512 1.00 81.31 105 GLY A N 1
ATOM 838 C CA . GLY A 1 105 ? -5.069 0.379 4.897 1.00 81.31 105 GLY A CA 1
ATOM 839 C C . GLY A 1 105 ? -6.050 1.081 5.834 1.00 81.31 105 GLY A C 1
ATOM 840 O O . GLY A 1 105 ? -6.619 0.449 6.721 1.00 81.31 105 GLY A O 1
ATOM 841 N N . ALA A 1 106 ? -6.341 2.360 5.586 1.00 83.19 106 ALA A N 1
ATOM 842 C CA . ALA A 1 106 ? -7.214 3.153 6.453 1.00 83.19 106 ALA A CA 1
ATOM 843 C C . ALA A 1 106 ? -8.649 2.597 6.525 1.00 83.19 106 ALA A C 1
ATOM 845 O O . ALA A 1 106 ? -9.263 2.560 7.595 1.00 83.19 106 ALA A O 1
ATOM 846 N N . ARG A 1 107 ? -9.204 2.123 5.399 1.00 84.56 107 ARG A N 1
ATOM 847 C CA . ARG A 1 107 ? -10.553 1.532 5.382 1.00 84.56 107 ARG A CA 1
ATOM 848 C C . ARG A 1 107 ? -10.592 0.189 6.119 1.00 84.56 107 ARG A C 1
ATOM 850 O O . ARG A 1 107 ? -11.543 -0.053 6.864 1.00 84.56 107 ARG A O 1
ATOM 857 N N . ALA A 1 108 ? -9.582 -0.662 5.939 1.00 87.50 108 ALA A N 1
ATOM 858 C CA . ALA A 1 108 ? -9.469 -1.932 6.652 1.00 87.50 108 ALA A CA 1
ATOM 859 C C . ALA A 1 108 ? -9.284 -1.713 8.162 1.00 87.50 108 ALA A C 1
ATOM 861 O O . ALA A 1 108 ? -9.986 -2.345 8.949 1.00 87.50 108 ALA A O 1
ATOM 862 N N . GLN A 1 109 ? -8.437 -0.758 8.557 1.00 89.06 109 GLN A N 1
ATOM 863 C CA . GLN A 1 109 ? -8.226 -0.364 9.954 1.00 89.06 109 GLN A CA 1
ATOM 864 C C . GLN A 1 109 ? -9.524 0.118 10.617 1.00 89.06 109 GLN A C 1
ATOM 866 O O . GLN A 1 109 ? -9.863 -0.323 11.713 1.00 89.06 109 GLN A O 1
ATOM 871 N N . ARG A 1 110 ? -10.312 0.972 9.948 1.00 88.50 110 ARG A N 1
ATOM 872 C CA . ARG A 1 110 ? -11.617 1.416 10.478 1.00 88.50 110 ARG A CA 1
ATOM 873 C C . ARG A 1 110 ? -12.584 0.251 10.682 1.00 88.50 110 ARG A C 1
ATOM 875 O O . ARG A 1 110 ? -13.262 0.192 11.705 1.00 88.50 110 ARG A O 1
ATOM 882 N N . ARG A 1 111 ? -12.647 -0.678 9.722 1.00 89.94 111 ARG A N 1
ATOM 883 C CA . ARG A 1 111 ? -13.528 -1.854 9.798 1.00 89.94 111 ARG A CA 1
ATOM 884 C C . ARG A 1 111 ? -13.105 -2.821 10.899 1.00 89.94 111 ARG A C 1
ATOM 886 O O . ARG A 1 111 ? -13.974 -3.299 11.622 1.00 89.94 111 ARG A O 1
ATOM 893 N N . SER A 1 112 ? -11.808 -3.084 11.060 1.00 92.12 112 SER A N 1
ATOM 894 C CA . SER A 1 112 ? -11.331 -3.959 12.136 1.00 92.12 112 SER A CA 1
ATOM 895 C C . SER A 1 112 ? -11.500 -3.311 13.509 1.00 92.12 112 SER A C 1
ATOM 897 O O . SER A 1 112 ? -11.940 -3.982 14.437 1.00 92.12 112 SER A O 1
ATOM 899 N N . CYS A 1 113 ? -11.268 -1.999 13.632 1.00 92.25 113 CYS A N 1
ATOM 900 C CA . CYS A 1 113 ? -11.538 -1.265 14.866 1.00 92.25 113 CYS A CA 1
ATOM 901 C C . CYS A 1 113 ? -13.020 -1.363 15.264 1.00 92.25 113 CYS A C 1
ATOM 903 O O . CYS A 1 113 ? -13.328 -1.723 16.399 1.00 92.25 113 CYS A O 1
ATOM 905 N N . TYR A 1 114 ? -13.935 -1.137 14.315 1.00 92.00 114 TYR A N 1
ATOM 906 C CA . TYR A 1 114 ? -15.375 -1.278 14.539 1.00 92.00 114 TYR A CA 1
ATOM 907 C C . TYR A 1 114 ? -15.774 -2.712 14.929 1.00 92.00 114 TYR A C 1
ATOM 909 O O . TYR A 1 114 ? -16.528 -2.908 15.883 1.00 92.00 114 TYR A O 1
ATOM 917 N N . ALA A 1 115 ? -15.237 -3.722 14.237 1.00 94.31 115 ALA A N 1
ATOM 918 C CA . ALA A 1 115 ? -15.485 -5.124 14.566 1.00 94.31 115 ALA A CA 1
ATOM 919 C C . ALA A 1 115 ? -15.024 -5.464 15.993 1.00 94.31 115 ALA A C 1
ATOM 921 O O . ALA A 1 115 ? -15.784 -6.056 16.758 1.00 94.31 115 ALA A O 1
ATOM 922 N N . ASN A 1 116 ? -13.828 -5.014 16.383 1.00 95.06 116 ASN A N 1
ATOM 923 C CA . ASN A 1 116 ? -13.307 -5.188 17.737 1.00 95.06 116 ASN A CA 1
ATOM 924 C C . ASN A 1 116 ? -14.206 -4.521 18.783 1.00 95.06 116 ASN A C 1
ATOM 926 O O . ASN A 1 116 ? -14.517 -5.140 19.796 1.00 95.06 116 ASN A O 1
ATOM 930 N N . MET A 1 117 ? -14.669 -3.290 18.538 1.00 93.81 117 MET A N 1
ATOM 931 C CA . MET A 1 117 ? -15.577 -2.598 19.460 1.00 93.81 117 MET A CA 1
ATOM 932 C C . MET A 1 117 ? -16.870 -3.384 19.685 1.00 93.81 117 MET A C 1
ATOM 934 O O . MET A 1 117 ? -17.314 -3.502 20.824 1.00 93.81 117 MET A O 1
ATOM 938 N N . ARG A 1 118 ? -17.441 -3.969 18.627 1.00 94.31 118 ARG A N 1
ATOM 939 C CA . ARG A 1 118 ? -18.655 -4.788 18.727 1.00 94.31 118 ARG A CA 1
ATOM 940 C C . ARG A 1 118 ? -18.428 -6.068 19.535 1.00 94.31 118 ARG A C 1
ATOM 942 O O . ARG A 1 118 ? -19.272 -6.429 20.348 1.00 94.31 118 ARG A O 1
ATOM 949 N N . VAL A 1 119 ? -17.284 -6.728 19.345 1.00 96.50 119 VAL A N 1
ATOM 950 C CA . VAL A 1 119 ? -16.903 -7.917 20.129 1.00 96.50 119 VAL A CA 1
ATOM 951 C C . VAL A 1 119 ? -16.725 -7.563 21.606 1.00 96.50 119 VAL A C 1
ATOM 953 O O . VAL A 1 119 ? -17.240 -8.269 22.468 1.00 96.50 119 VAL A O 1
ATOM 956 N N . ILE A 1 120 ? -16.052 -6.449 21.907 1.00 96.12 120 ILE A N 1
ATOM 957 C CA . ILE A 1 120 ? -15.854 -5.981 23.287 1.00 96.12 120 ILE A CA 1
ATOM 958 C C . ILE A 1 120 ? -17.195 -5.615 23.933 1.00 96.12 120 ILE A C 1
ATOM 960 O O . ILE A 1 120 ? -17.417 -5.966 25.086 1.00 96.12 120 ILE A O 1
ATOM 964 N N . GLN A 1 121 ? -18.098 -4.944 23.210 1.00 95.44 121 GLN A N 1
ATOM 965 C CA . GLN A 1 121 ? -19.440 -4.620 23.709 1.00 95.44 121 GLN A CA 1
ATOM 966 C C . GLN A 1 121 ? -20.238 -5.883 24.048 1.00 95.44 121 GLN A C 1
ATOM 968 O O . GLN A 1 121 ? -20.743 -5.984 25.161 1.00 95.44 121 GLN A O 1
ATOM 973 N N . GLY A 1 122 ? -20.277 -6.872 23.149 1.00 96.38 122 GLY A N 1
ATOM 974 C CA . GLY A 1 122 ? -20.965 -8.139 23.419 1.00 96.38 122 GLY A CA 1
ATOM 975 C C . GLY A 1 122 ? -20.354 -8.908 24.596 1.00 96.38 122 GLY A C 1
ATOM 976 O O . GLY A 1 122 ? -21.076 -9.405 25.454 1.00 96.38 122 GLY A O 1
ATOM 977 N N . ALA A 1 123 ? -19.022 -8.949 24.695 1.00 97.44 123 ALA A N 1
ATOM 978 C CA . ALA A 1 123 ? -18.345 -9.555 25.842 1.00 97.44 123 ALA A CA 1
ATOM 979 C C . ALA A 1 123 ? -18.651 -8.808 27.150 1.00 97.44 123 ALA A C 1
ATOM 981 O O . ALA A 1 123 ? -18.848 -9.428 28.190 1.00 97.44 123 ALA A O 1
ATOM 982 N N . MET A 1 124 ? -18.739 -7.480 27.105 1.00 96.38 124 MET A N 1
ATOM 983 C CA . MET A 1 124 ? -19.107 -6.671 28.262 1.00 96.38 124 MET A CA 1
ATOM 984 C C . MET A 1 124 ? -20.546 -6.933 28.712 1.00 96.38 124 MET A C 1
ATOM 986 O O . MET A 1 124 ? -20.783 -7.040 29.910 1.00 96.38 124 MET A O 1
ATOM 990 N N . GLU A 1 125 ? -21.493 -7.062 27.781 1.00 96.06 125 GLU A N 1
ATOM 991 C CA . GLU A 1 125 ? -22.884 -7.406 28.098 1.00 96.06 125 GLU A CA 1
ATOM 992 C C . GLU A 1 125 ? -22.973 -8.744 28.836 1.00 96.06 125 GLU A C 1
ATOM 994 O O . GLU A 1 125 ? -23.619 -8.810 29.878 1.00 96.06 125 GLU A O 1
ATOM 999 N N . VAL A 1 126 ? -22.271 -9.775 28.354 1.00 97.56 126 VAL A N 1
ATOM 1000 C CA . VAL A 1 126 ? -22.209 -11.090 29.017 1.00 97.56 126 VAL A CA 1
ATOM 1001 C C . VAL A 1 126 ? -21.534 -10.984 30.387 1.00 97.56 126 VAL A C 1
ATOM 1003 O O . VAL A 1 126 ? -22.078 -11.455 31.380 1.00 97.56 126 VAL A O 1
ATOM 1006 N N . PHE A 1 127 ? -20.388 -10.306 30.478 1.00 97.06 127 PHE A N 1
ATOM 1007 C CA . PHE A 1 127 ? -19.664 -10.140 31.741 1.00 97.06 127 PHE A CA 1
ATOM 1008 C C . PHE A 1 127 ? -20.514 -9.444 32.815 1.00 97.06 127 PHE A C 1
ATOM 1010 O O . PHE A 1 127 ? -20.475 -9.832 33.983 1.00 97.06 127 PHE A O 1
ATOM 1017 N N . LEU A 1 128 ? -21.306 -8.439 32.424 1.00 95.94 128 LEU A N 1
ATOM 1018 C CA . LEU A 1 128 ? -22.172 -7.672 33.323 1.00 95.94 128 LEU A CA 1
ATOM 1019 C C . LEU A 1 128 ? -23.443 -8.418 33.761 1.00 95.94 128 LEU A C 1
ATOM 1021 O O . LEU A 1 128 ? -24.125 -7.947 34.672 1.00 95.94 128 LEU A O 1
ATOM 1025 N N . GLN A 1 129 ? -23.769 -9.566 33.156 1.00 97.19 129 GLN A N 1
ATOM 1026 C CA . GLN A 1 129 ? -24.838 -10.437 33.664 1.00 97.19 129 GLN A CA 1
ATOM 1027 C C . GLN A 1 129 ? -24.438 -11.104 34.983 1.00 97.19 129 GLN A C 1
ATOM 1029 O O . GLN A 1 129 ? -25.285 -11.329 35.844 1.00 97.19 129 GLN A O 1
ATOM 1034 N N . GLU A 1 130 ? -23.146 -11.385 35.154 1.00 97.31 130 GLU A N 1
ATOM 1035 C CA . GLU A 1 130 ? -22.613 -12.103 36.316 1.00 97.31 130 GLU A CA 1
ATOM 1036 C C . GLU A 1 130 ? -21.847 -11.180 37.273 1.00 97.31 130 GLU A C 1
ATOM 1038 O O . GLU A 1 130 ? -21.755 -11.447 38.472 1.00 97.31 130 GLU A O 1
ATOM 1043 N N . ASN A 1 131 ? -21.317 -10.066 36.762 1.00 96.50 131 ASN A N 1
ATOM 1044 C CA . ASN A 1 131 ? -20.449 -9.157 37.499 1.00 96.50 131 ASN A CA 1
ATOM 1045 C C . ASN A 1 131 ? -21.014 -7.734 37.542 1.00 96.50 131 ASN A C 1
ATOM 1047 O O . ASN A 1 131 ? -21.757 -7.288 36.671 1.00 96.50 131 ASN A O 1
ATOM 1051 N N . ARG A 1 132 ? -20.617 -6.963 38.558 1.00 94.62 132 ARG A N 1
ATOM 1052 C CA . ARG A 1 132 ? -20.951 -5.533 38.629 1.00 94.62 132 ARG A CA 1
ATOM 1053 C C . ARG A 1 132 ? -19.994 -4.715 37.770 1.00 94.62 132 ARG A C 1
ATOM 1055 O O . ARG A 1 132 ? -18.825 -5.058 37.618 1.00 94.62 132 ARG A O 1
ATOM 1062 N N . PHE A 1 133 ? -20.475 -3.577 37.276 1.00 94.38 133 PHE A N 1
ATOM 1063 C CA . PHE A 1 133 ? -19.628 -2.614 36.581 1.00 94.38 133 PHE A CA 1
ATOM 1064 C C . PHE A 1 133 ? -18.559 -2.057 37.532 1.00 94.38 133 PHE A C 1
ATOM 1066 O O . PHE A 1 133 ? -18.883 -1.537 38.602 1.00 94.38 133 PHE A O 1
ATOM 1073 N N . THR A 1 134 ? -17.285 -2.148 37.143 1.00 93.62 134 THR A N 1
ATOM 1074 C CA . THR A 1 134 ? -16.151 -1.657 37.939 1.00 93.62 134 THR A CA 1
ATOM 1075 C C . THR A 1 134 ? -15.428 -0.498 37.244 1.00 93.62 134 THR A C 1
ATOM 1077 O O . THR A 1 134 ? -15.426 -0.407 36.014 1.00 93.62 134 THR A O 1
ATOM 1080 N N . PRO A 1 135 ? -14.744 0.386 37.997 1.00 92.81 135 PRO A N 1
ATOM 1081 C CA . PRO A 1 135 ? -13.900 1.422 37.400 1.00 92.81 135 PRO A CA 1
ATOM 1082 C C . PRO A 1 135 ? -12.782 0.857 36.512 1.00 92.81 135 PRO A C 1
ATOM 1084 O O . PRO A 1 135 ? -12.426 1.487 35.519 1.00 92.81 135 PRO A O 1
ATOM 1087 N N . ALA A 1 136 ? -12.269 -0.335 36.843 1.00 93.94 136 ALA A N 1
ATOM 1088 C CA . ALA A 1 136 ? -11.266 -1.039 36.048 1.00 93.94 136 ALA A CA 1
ATOM 1089 C C . ALA A 1 136 ? -11.804 -1.410 34.657 1.00 93.94 136 ALA A C 1
ATOM 1091 O O . ALA A 1 136 ? -11.138 -1.146 33.654 1.00 93.94 136 ALA A O 1
ATOM 1092 N N . LEU A 1 137 ? -13.042 -1.921 34.591 1.00 94.44 137 LEU A N 1
ATOM 1093 C CA . LEU A 1 137 ? -13.729 -2.225 33.333 1.00 94.44 137 LEU A CA 1
ATOM 1094 C C . LEU A 1 137 ? -13.922 -0.964 32.474 1.00 94.44 137 LEU A C 1
ATOM 1096 O O . LEU A 1 137 ? -13.811 -1.020 31.254 1.00 94.44 137 LEU A O 1
ATOM 1100 N N . ALA A 1 138 ? -14.157 0.194 33.098 1.00 92.56 138 ALA A N 1
ATOM 1101 C CA . ALA A 1 138 ? -14.282 1.460 32.377 1.00 92.56 138 ALA A CA 1
ATOM 1102 C C . ALA A 1 138 ? -12.943 1.963 31.805 1.00 92.56 138 ALA A C 1
ATOM 1104 O O . ALA A 1 138 ? -12.914 2.563 30.725 1.00 92.56 138 ALA A O 1
ATOM 1105 N N . SER A 1 139 ? -11.837 1.768 32.535 1.00 91.94 139 SER A N 1
ATOM 1106 C CA . SER A 1 139 ? -10.504 2.226 32.123 1.00 91.94 139 SER A CA 1
ATOM 1107 C C . SER A 1 139 ? -9.846 1.330 31.080 1.00 91.94 139 SER A C 1
ATOM 1109 O O . SER A 1 139 ? -9.267 1.862 30.135 1.00 91.94 139 SER A O 1
ATOM 1111 N N . ASP A 1 140 ? -9.931 0.011 31.257 1.00 94.94 140 ASP A N 1
ATOM 1112 C CA . ASP A 1 140 ? -9.340 -0.987 30.364 1.00 94.94 140 ASP A CA 1
ATOM 1113 C C . ASP A 1 140 ? -10.276 -2.204 30.248 1.00 94.94 140 ASP A C 1
ATOM 1115 O O . ASP A 1 140 ? -10.076 -3.229 30.909 1.00 94.94 140 ASP A O 1
ATOM 1119 N N . PRO A 1 141 ? -11.338 -2.096 29.429 1.00 95.38 141 PRO A N 1
ATOM 1120 C CA . PRO A 1 141 ? -12.308 -3.170 29.274 1.00 95.38 141 PRO A CA 1
ATOM 1121 C C . PRO A 1 141 ? -11.668 -4.435 28.702 1.00 95.38 141 PRO A C 1
ATOM 1123 O O . PRO A 1 141 ? -12.067 -5.536 29.060 1.00 95.38 141 PRO A O 1
ATOM 1126 N N . VAL A 1 142 ? -10.658 -4.302 27.838 1.00 96.75 142 VAL A N 1
ATOM 1127 C CA . VAL A 1 142 ? -10.039 -5.452 27.170 1.00 96.75 142 VAL A CA 1
ATOM 1128 C C . VAL A 1 142 ? -9.289 -6.326 28.165 1.00 96.75 142 VAL A C 1
ATOM 1130 O O . VAL A 1 142 ? -9.453 -7.545 28.131 1.00 96.75 142 VAL A O 1
ATOM 1133 N N . GLN A 1 143 ? -8.494 -5.724 29.055 1.00 97.06 143 GLN A N 1
ATOM 1134 C CA . GLN A 1 143 ? -7.761 -6.483 30.067 1.00 97.06 143 GLN A CA 1
ATOM 1135 C C . GLN A 1 143 ? -8.721 -7.216 31.010 1.00 97.06 143 GLN A C 1
ATOM 1137 O O . GLN A 1 143 ? -8.570 -8.420 31.204 1.00 97.06 143 GLN A O 1
ATOM 1142 N N . VAL A 1 144 ? -9.728 -6.513 31.541 1.00 96.94 144 VAL A N 1
ATOM 1143 C CA . VAL A 1 144 ? -10.675 -7.081 32.515 1.00 96.94 144 VAL A CA 1
ATOM 1144 C C . VAL A 1 144 ? -11.491 -8.218 31.900 1.00 96.94 144 VAL A C 1
ATOM 1146 O O . VAL A 1 144 ? -11.641 -9.268 32.517 1.00 96.94 144 VAL A O 1
ATOM 1149 N N . LEU A 1 145 ? -11.983 -8.046 30.670 1.00 97.25 145 LEU A N 1
ATOM 1150 C CA . LEU A 1 145 ? -12.775 -9.074 29.986 1.00 97.25 145 LEU A CA 1
ATOM 1151 C C . LEU A 1 145 ? -11.937 -10.286 29.563 1.00 97.25 145 LEU A C 1
ATOM 1153 O O . LEU A 1 145 ? -12.457 -11.399 29.495 1.00 97.25 145 LEU A O 1
ATOM 1157 N N . PHE A 1 146 ? -10.650 -10.088 29.274 1.00 97.69 146 PHE A N 1
ATOM 1158 C CA . PHE A 1 146 ? -9.731 -11.187 28.989 1.00 97.69 146 PHE A CA 1
ATOM 1159 C C . PHE A 1 146 ? -9.381 -11.975 30.257 1.00 97.69 146 PHE A C 1
ATOM 1161 O O . PHE A 1 146 ? -9.427 -13.200 30.248 1.00 97.69 146 PHE A O 1
ATOM 1168 N N . GLU A 1 147 ? -9.072 -11.290 31.360 1.00 97.12 147 GLU A N 1
ATOM 1169 C CA . GLU A 1 147 ? -8.813 -11.933 32.657 1.00 97.12 147 GLU A CA 1
ATOM 1170 C C . GLU A 1 147 ? -10.057 -12.638 33.211 1.00 97.12 147 GLU A C 1
ATOM 1172 O O . GLU A 1 147 ? -9.941 -13.708 33.802 1.00 97.12 147 GLU A O 1
ATOM 1177 N N . GLY A 1 148 ? -11.246 -12.083 32.960 1.00 95.12 148 GLY A N 1
ATOM 1178 C CA . GLY A 1 148 ? -12.530 -12.706 33.281 1.00 95.12 148 GLY A CA 1
ATOM 1179 C C . GLY A 1 148 ? -12.909 -13.886 32.379 1.00 95.12 148 GLY A C 1
ATOM 1180 O O . GLY A 1 148 ? -13.956 -14.489 32.589 1.00 95.12 148 GLY A O 1
ATOM 1181 N N . GLY A 1 149 ? -12.104 -14.210 31.360 1.00 96.56 149 GLY A N 1
ATOM 1182 C CA . GLY A 1 149 ? -12.354 -15.325 30.442 1.00 96.56 149 GLY A CA 1
ATOM 1183 C C . GLY A 1 149 ? -13.487 -15.099 29.434 1.00 96.56 149 GLY A C 1
ATOM 1184 O O . GLY A 1 149 ? -13.802 -16.003 28.663 1.00 96.56 149 GLY A O 1
ATOM 1185 N N . THR A 1 150 ? -14.094 -13.908 29.392 1.00 96.94 150 THR A N 1
ATOM 1186 C CA . THR A 1 150 ? -15.178 -13.580 28.449 1.00 96.94 150 THR A CA 1
ATOM 1187 C C . THR A 1 150 ? -14.656 -13.295 27.038 1.00 96.94 150 THR A C 1
ATOM 1189 O O . THR A 1 150 ? -15.355 -13.521 26.052 1.00 96.94 150 THR A O 1
ATOM 1192 N N . LEU A 1 151 ? -13.412 -12.818 26.921 1.00 96.75 151 LEU A N 1
ATOM 1193 C CA . LEU A 1 151 ? -12.706 -12.672 25.648 1.00 96.75 151 LEU A CA 1
ATOM 1194 C C . LEU A 1 151 ? -11.635 -13.754 25.497 1.00 96.75 151 LEU A C 1
ATOM 1196 O O . LEU A 1 151 ? -10.733 -13.851 26.323 1.00 96.75 151 LEU A O 1
ATOM 1200 N N . SER A 1 152 ? -11.665 -14.500 24.389 1.00 95.56 152 SER A N 1
ATOM 1201 C CA . SER A 1 152 ? -10.637 -15.513 24.096 1.00 95.56 152 SER A CA 1
ATOM 1202 C C . SER A 1 152 ? -9.275 -14.905 23.748 1.00 95.56 152 SER A C 1
ATOM 1204 O O . SER A 1 152 ? -8.243 -15.498 24.030 1.00 95.56 152 SER A O 1
ATOM 1206 N N . ASN A 1 153 ? -9.268 -13.728 23.119 1.00 96.19 153 ASN A N 1
ATOM 1207 C CA . ASN A 1 153 ? -8.067 -13.017 22.688 1.00 96.19 153 ASN A CA 1
ATOM 1208 C C . ASN A 1 153 ? -8.180 -11.541 23.064 1.00 96.19 153 ASN A C 1
ATOM 1210 O O . ASN A 1 153 ? -9.285 -11.019 23.195 1.00 96.19 153 ASN A O 1
ATOM 1214 N N . ARG A 1 154 ? -7.041 -10.852 23.180 1.00 95.38 154 ARG A N 1
ATOM 1215 C CA . ARG A 1 154 ? -6.993 -9.408 23.450 1.00 95.38 154 ARG A CA 1
ATOM 1216 C C . ARG A 1 154 ? -7.097 -8.622 22.137 1.00 95.38 154 ARG A C 1
ATOM 1218 O O . ARG A 1 154 ? -6.097 -8.546 21.422 1.00 95.38 154 ARG A O 1
ATOM 1225 N N . PRO A 1 155 ? -8.261 -8.046 21.778 1.00 94.62 155 PRO A N 1
ATOM 1226 C CA . PRO A 1 155 ? -8.363 -7.184 20.609 1.00 94.62 155 PRO A CA 1
ATOM 1227 C C . PRO A 1 155 ? -7.466 -5.955 20.771 1.00 94.62 155 PRO A C 1
ATOM 1229 O O . PRO A 1 155 ? -7.583 -5.201 21.737 1.00 94.62 155 PRO A O 1
ATOM 1232 N N . VAL A 1 156 ? -6.590 -5.739 19.792 1.00 93.31 156 VAL A N 1
ATOM 1233 C CA . VAL A 1 156 ? -5.721 -4.562 19.716 1.00 93.31 156 VAL A CA 1
ATOM 1234 C C . VAL A 1 156 ? -6.229 -3.650 18.610 1.00 93.31 156 VAL A C 1
ATOM 1236 O O . VAL A 1 156 ? -6.622 -4.105 17.533 1.00 93.31 156 VAL A O 1
ATOM 1239 N N . CYS A 1 157 ? -6.239 -2.351 18.886 1.00 92.06 157 CYS A N 1
ATOM 1240 C CA . CYS A 1 157 ? -6.563 -1.354 17.885 1.00 92.06 157 CYS A CA 1
ATOM 1241 C C . CYS A 1 157 ? -5.488 -1.357 16.781 1.00 92.06 157 CYS A C 1
ATOM 1243 O O . CYS A 1 157 ? -4.300 -1.351 17.100 1.00 92.06 157 CYS A O 1
ATOM 1245 N N . PRO A 1 158 ? -5.859 -1.365 15.489 1.00 91.38 158 PRO A N 1
ATOM 1246 C CA . PRO A 1 158 ? -4.879 -1.456 14.407 1.00 91.38 158 PRO A CA 1
ATOM 1247 C C . PRO A 1 158 ? -4.068 -0.163 14.208 1.00 91.38 158 PRO A C 1
ATOM 1249 O O . PRO A 1 158 ? -3.065 -0.185 13.498 1.00 91.38 158 PRO A O 1
ATOM 1252 N N . VAL A 1 159 ? -4.491 0.957 14.804 1.00 89.31 159 VAL A N 1
ATOM 1253 C CA . VAL A 1 159 ? -3.731 2.213 14.806 1.00 89.31 159 VAL A CA 1
ATOM 1254 C C . VAL A 1 159 ? -2.915 2.297 16.086 1.00 89.31 159 VAL A C 1
ATOM 1256 O O . VAL A 1 159 ? -3.440 2.193 17.198 1.00 89.31 159 VAL A O 1
ATOM 1259 N N . ALA A 1 160 ? -1.610 2.487 15.917 1.00 87.06 160 ALA A N 1
ATOM 1260 C CA . ALA A 1 160 ? -0.673 2.567 17.021 1.00 87.06 160 ALA A CA 1
ATOM 1261 C C . ALA A 1 160 ? -1.026 3.722 17.973 1.00 87.06 160 ALA A C 1
ATOM 1263 O O . ALA A 1 160 ? -1.286 4.842 17.544 1.00 87.06 160 ALA A O 1
ATOM 1264 N N . GLY A 1 161 ? -1.006 3.439 19.277 1.00 86.06 161 GLY A N 1
ATOM 1265 C CA . GLY A 1 161 ? -1.297 4.422 20.325 1.00 86.06 161 GLY A CA 1
ATOM 1266 C C . GLY A 1 161 ? -2.767 4.507 20.737 1.00 86.06 161 GLY A C 1
ATOM 1267 O O . GLY A 1 161 ? -3.063 5.106 21.771 1.00 86.06 161 GLY A O 1
ATOM 1268 N N . ASN A 1 162 ? -3.677 3.860 20.008 1.00 90.75 162 ASN A N 1
ATOM 1269 C CA . ASN A 1 162 ? -5.094 3.855 20.347 1.00 90.75 162 ASN A CA 1
ATOM 1270 C C . ASN A 1 162 ? -5.468 2.696 21.277 1.00 90.75 162 ASN A C 1
ATOM 1272 O O . ASN A 1 162 ? -4.920 1.594 21.192 1.00 90.75 162 ASN A O 1
ATOM 1276 N N . ARG A 1 163 ? -6.427 2.947 22.174 1.00 92.00 163 ARG A N 1
ATOM 1277 C CA . ARG A 1 163 ? -6.939 1.965 23.139 1.00 92.00 163 ARG A CA 1
ATOM 1278 C C . ARG A 1 163 ? -8.451 2.080 23.285 1.00 92.00 163 ARG A C 1
ATOM 1280 O O . ARG A 1 163 ? -9.031 3.147 23.096 1.00 92.00 163 ARG A O 1
ATOM 1287 N N . TYR A 1 164 ? -9.087 0.977 23.650 1.00 93.19 164 TYR A N 1
ATOM 1288 C CA . TYR A 1 164 ? -10.521 0.946 23.912 1.00 93.19 164 TYR A CA 1
ATOM 1289 C C . TYR A 1 164 ? -10.795 1.399 25.345 1.00 93.19 164 TYR A C 1
ATOM 1291 O O . TYR A 1 164 ? -10.174 0.892 26.275 1.00 93.19 164 TYR A O 1
ATOM 1299 N N . ARG A 1 165 ? -11.703 2.358 25.528 1.00 92.50 165 ARG A N 1
ATOM 1300 C CA . ARG A 1 165 ? -12.072 2.896 26.844 1.00 92.50 165 ARG A CA 1
ATOM 1301 C C . ARG A 1 165 ? -13.548 3.274 26.870 1.00 92.50 165 ARG A C 1
ATOM 1303 O O . ARG A 1 165 ? -14.141 3.539 25.827 1.00 92.50 165 ARG A O 1
ATOM 1310 N N . ILE A 1 166 ? -14.128 3.334 28.064 1.00 91.75 166 ILE A N 1
ATOM 1311 C CA . ILE A 1 166 ? -15.486 3.832 28.290 1.00 91.75 166 ILE A CA 1
ATOM 1312 C C . ILE A 1 166 ? -15.379 5.174 29.033 1.00 91.75 166 ILE A C 1
ATOM 1314 O O . ILE A 1 166 ? -15.180 5.193 30.254 1.00 91.75 166 ILE A O 1
ATOM 1318 N N . PRO A 1 167 ? -15.433 6.320 28.327 1.00 86.31 167 PRO A N 1
ATOM 1319 C CA . PRO A 1 167 ? -15.509 7.622 28.981 1.00 86.31 167 PRO A CA 1
ATOM 1320 C C . PRO A 1 167 ? -16.780 7.720 29.839 1.00 86.31 167 PRO A C 1
ATOM 1322 O O . PRO A 1 167 ? -17.801 7.098 29.536 1.00 86.31 167 PRO A O 1
ATOM 1325 N N . ARG A 1 168 ? -16.727 8.507 30.922 1.00 83.50 168 ARG A N 1
ATOM 1326 C CA . ARG A 1 168 ? -17.843 8.642 31.877 1.00 83.50 168 ARG A CA 1
ATOM 1327 C C . ARG A 1 168 ? -19.143 9.014 31.154 1.00 83.50 168 ARG A C 1
ATOM 1329 O O . ARG A 1 168 ? -19.205 10.061 30.521 1.00 83.50 168 ARG A O 1
ATOM 1336 N N . GLY A 1 169 ? -20.166 8.169 31.291 1.00 76.19 169 GLY A N 1
ATOM 1337 C CA . GLY A 1 169 ? -21.499 8.409 30.726 1.00 76.19 169 GLY A CA 1
ATOM 1338 C C . GLY A 1 169 ? -21.611 8.196 29.214 1.00 76.19 169 GLY A C 1
ATOM 1339 O O . GLY A 1 169 ? -22.593 8.630 28.624 1.00 76.19 169 GLY A O 1
ATOM 1340 N N . SER A 1 170 ? -20.631 7.548 28.581 1.00 80.94 170 SER A N 1
ATOM 1341 C CA . SER A 1 170 ? -20.641 7.276 27.138 1.00 80.94 170 SER A CA 1
ATOM 1342 C C . SER A 1 170 ? -20.461 5.789 26.833 1.00 80.94 170 SER A C 1
ATOM 1344 O O . SER A 1 170 ? -20.109 5.001 27.709 1.00 80.94 170 SER A O 1
ATOM 1346 N N . SER A 1 171 ? -20.728 5.404 25.586 1.00 87.62 171 SER A N 1
ATOM 1347 C CA . SER A 1 171 ? -20.480 4.056 25.077 1.00 87.62 171 SER A CA 1
ATOM 1348 C C . SER A 1 171 ? -18.980 3.769 24.936 1.00 87.62 171 SER A C 1
ATOM 1350 O O . SER A 1 171 ? -18.145 4.672 24.996 1.00 87.62 171 SER A O 1
ATOM 1352 N N . LEU A 1 172 ? -18.629 2.491 24.748 1.00 90.44 172 LEU A N 1
ATOM 1353 C CA . LEU A 1 172 ? -17.267 2.078 24.401 1.00 90.44 172 LEU A CA 1
ATOM 1354 C C . LEU A 1 172 ? -16.761 2.888 23.201 1.00 90.44 172 LEU A C 1
ATOM 1356 O O . LEU A 1 172 ? -17.423 2.933 22.165 1.00 90.44 172 LEU A O 1
ATOM 1360 N N . GLN A 1 173 ? -15.576 3.480 23.330 1.00 90.31 173 GLN A N 1
ATOM 1361 C CA . GLN A 1 173 ? -14.926 4.260 22.282 1.00 90.31 173 GLN A CA 1
ATOM 1362 C C . GLN A 1 173 ? -13.468 3.834 22.111 1.00 90.31 173 GLN A C 1
ATOM 1364 O O . GLN A 1 173 ? -12.795 3.415 23.053 1.00 90.31 173 GLN A O 1
ATOM 1369 N N . CYS A 1 174 ? -12.968 3.967 20.886 1.00 90.12 1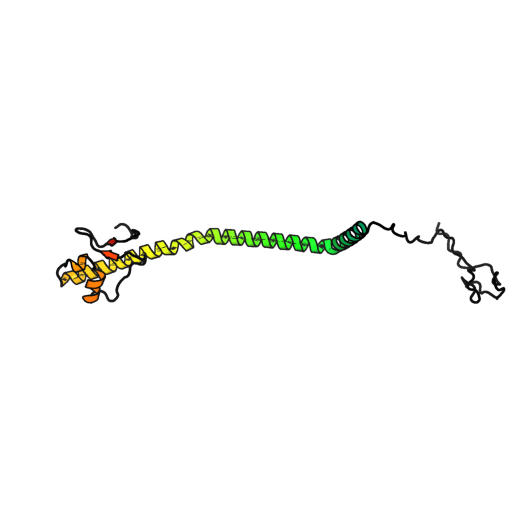74 CYS A N 1
ATOM 1370 C CA . CYS A 1 174 ? -11.544 3.890 20.597 1.00 90.12 174 CYS A CA 1
ATOM 1371 C C . CYS A 1 174 ? -10.923 5.280 20.801 1.00 90.12 174 CYS A C 1
ATOM 1373 O O . CYS A 1 174 ? -11.151 6.182 19.997 1.00 90.12 174 CYS A O 1
ATOM 1375 N N . VAL A 1 175 ? -10.142 5.454 21.866 1.00 87.62 175 VAL A N 1
ATOM 1376 C CA . VAL A 1 175 ? -9.504 6.725 22.238 1.00 87.62 175 VAL A CA 1
ATOM 1377 C C . VAL A 1 175 ? -8.015 6.669 21.890 1.00 87.62 175 VAL A C 1
ATOM 1379 O O . VAL A 1 175 ? -7.336 5.699 22.230 1.00 87.62 175 VAL A O 1
ATOM 1382 N N . GLY A 1 176 ? -7.489 7.705 21.237 1.00 83.19 176 GLY A N 1
ATOM 1383 C CA . GLY A 1 176 ? -6.057 7.837 20.963 1.00 83.19 176 GLY A CA 1
ATOM 1384 C C . GLY A 1 176 ? -5.725 8.995 20.024 1.00 83.19 176 GLY A C 1
ATOM 1385 O O . GLY A 1 176 ? -6.492 9.954 19.949 1.00 83.19 176 GLY A O 1
ATOM 1386 N N . SER A 1 177 ? -4.569 8.924 19.359 1.00 73.25 177 SER A N 1
ATOM 1387 C CA . SER A 1 177 ? -3.999 10.015 18.550 1.00 73.25 177 SER A CA 1
ATOM 1388 C C . SER A 1 177 ? -4.850 10.363 17.330 1.00 73.25 177 SER A C 1
ATOM 1390 O O . SER A 1 177 ? -4.972 11.535 16.985 1.00 73.25 177 SER A O 1
ATOM 1392 N N . GLU A 1 178 ? -5.478 9.360 16.716 1.00 71.31 178 GLU A N 1
ATOM 1393 C CA . GLU A 1 178 ? -6.382 9.541 15.582 1.00 71.31 178 GLU A CA 1
ATOM 1394 C C . GLU A 1 178 ? -7.719 8.850 15.852 1.00 71.31 178 GLU A C 1
ATOM 1396 O O . GLU A 1 178 ? -7.792 7.625 16.015 1.00 71.31 178 GLU A O 1
ATOM 1401 N N . GLY A 1 179 ? -8.798 9.635 15.889 1.00 63.69 179 GLY A N 1
ATOM 1402 C CA . GLY A 1 179 ? -10.156 9.106 15.945 1.00 63.69 179 GLY A CA 1
ATOM 1403 C C . GLY A 1 179 ? -10.456 8.325 14.668 1.00 63.69 179 GLY A C 1
ATOM 1404 O O . GLY A 1 179 ? -10.678 8.911 13.611 1.00 63.69 179 GLY A O 1
ATOM 1405 N N . HIS A 1 180 ? -10.457 6.998 14.753 1.00 69.50 180 HIS A N 1
ATOM 1406 C CA . HIS A 1 180 ? -10.836 6.133 13.646 1.00 69.50 180 HIS A CA 1
ATOM 1407 C C . HIS A 1 180 ? -11.824 5.081 14.153 1.00 69.50 180 HIS A C 1
ATOM 1409 O O . HIS A 1 180 ? -11.555 4.251 15.017 1.00 69.50 180 HIS A O 1
ATOM 1415 N N . GLY A 1 181 ? -13.026 5.178 13.619 1.00 57.47 181 GLY A N 1
ATOM 1416 C CA . GLY A 1 181 ? -14.187 4.394 13.990 1.00 57.47 181 GLY A CA 1
ATOM 1417 C C . GLY A 1 181 ? -15.341 4.912 13.152 1.00 57.47 181 GLY A C 1
ATOM 1418 O O . GLY A 1 181 ? -15.321 6.064 12.711 1.00 57.47 181 GLY A O 1
ATOM 1419 N N . LEU A 1 182 ? -16.305 4.055 12.845 1.00 55.88 182 LEU A N 1
ATOM 1420 C CA . LEU A 1 182 ? -17.543 4.546 12.255 1.00 55.88 182 LEU A CA 1
ATOM 1421 C C . LEU A 1 182 ? -18.287 5.325 13.351 1.00 55.88 182 LEU A C 1
ATOM 1423 O O . LEU A 1 182 ? -18.343 4.819 14.476 1.00 55.88 182 LEU A O 1
ATOM 1427 N N . PRO A 1 183 ? -18.800 6.539 13.073 1.00 54.72 183 PRO A N 1
ATOM 1428 C CA . PRO A 1 183 ? -19.718 7.181 14.001 1.00 54.72 183 PRO A CA 1
ATOM 1429 C C . PRO A 1 183 ? -20.892 6.223 14.227 1.00 54.72 183 PRO A C 1
ATOM 1431 O O . PRO A 1 183 ? -21.432 5.671 13.264 1.00 54.72 183 PRO A O 1
ATOM 1434 N N . TYR A 1 184 ? -21.179 5.964 15.500 1.00 46.91 184 TYR A N 1
ATOM 1435 C CA . TYR A 1 184 ? -22.371 5.241 15.930 1.00 46.91 184 TYR A CA 1
ATOM 1436 C C . TYR A 1 184 ? -23.605 6.122 15.752 1.00 46.91 184 TYR A C 1
ATOM 1438 O O . TYR A 1 184 ? -23.481 7.342 16.010 1.00 46.91 184 TYR A O 1
#

Foldseek 3Di:
DPPPQPQFAPDQADPPPRHGDDRNDQADPPPRHGRRDTDPVPPPPPPPPPPDDPVVVVVVVVVVVCVVCVVVVVVVVVVVVVVVVVVVVVVVVCVVPVVVVVCCLLVVLQVLQQVVLVLLVVLVVVVVVPDPDDPCCQAAVQVVSVVVVSDPDRRDRPDPAWGWHHPPPHGIATDGDDGRYPDD

Radius of gyration: 51.81 Å; chains: 1; bounding box: 91×35×126 Å

Sequence (184 aa):
MVKTLERFHAFRHCPRCKADVDPHHRFCRQCTFWLARPEVDGLRQVETRPAGNAISEMLGRLVQVIRQFQSSVHFIFLGLSLGAIGTFLLVVMLNSVAPDWVAFGARAQRRSCYANMRVIQGAMEVFLQENRFTPALASDPVQVLFEGGTLSNRPVCPVAGNRYRIPRGSSLQCVGSEGHGLPY

Secondary structure (DSSP, 8-state):
-----------SB-TTT--B--TT-SB-TTT--BSSPPPGGG-----------HHHHHHHHHHHHHHHTHHHHHHHHHHHHHHHHHHHHHHHHHHHHHHHHHHHHHHHHHHHHHHHHHHHHHHHHHHHHHS---HHHHH-HHHHHHHTTS-SS----SSTT-EEE--TTS--EEESSS--S---

pLDDT: mean 82.55, std 14.45, range [39.16, 97.75]